Protein AF-A0A7C4N4A4-F1 (afdb_monomer_lite)

Structure (mmCIF, N/CA/C/O backbone):
data_AF-A0A7C4N4A4-F1
#
_entry.id   AF-A0A7C4N4A4-F1
#
loop_
_atom_site.group_PDB
_atom_site.id
_atom_site.type_symbol
_atom_site.label_atom_id
_atom_site.label_alt_id
_atom_site.label_comp_id
_atom_site.label_asym_id
_atom_site.label_entity_id
_atom_site.label_seq_id
_atom_site.pdbx_PDB_ins_code
_atom_site.Cartn_x
_atom_site.Cartn_y
_atom_site.Cartn_z
_atom_site.occupancy
_atom_site.B_iso_or_equiv
_atom_site.auth_seq_id
_atom_site.auth_comp_id
_atom_site.auth_asym_id
_atom_site.auth_atom_id
_atom_site.pdbx_PDB_model_num
ATOM 1 N N . MET A 1 1 ? -34.570 27.816 7.981 1.00 52.38 1 MET A N 1
ATOM 2 C CA . MET A 1 1 ? -34.380 26.465 7.396 1.00 52.38 1 MET A CA 1
ATOM 3 C C . MET A 1 1 ? -33.667 25.589 8.417 1.00 52.38 1 MET A C 1
ATOM 5 O O . MET A 1 1 ? -32.552 25.922 8.791 1.00 52.38 1 MET A O 1
ATOM 9 N N . ASN A 1 2 ? -34.303 24.515 8.898 1.00 60.78 2 ASN A N 1
ATOM 10 C CA . ASN A 1 2 ? -33.729 23.629 9.923 1.00 60.78 2 ASN A CA 1
ATOM 11 C C . ASN A 1 2 ? -32.491 22.882 9.398 1.00 60.78 2 ASN A C 1
ATOM 13 O O . ASN A 1 2 ? -32.544 22.276 8.325 1.00 60.78 2 ASN A O 1
ATOM 17 N N . GLY A 1 3 ? -31.396 22.889 10.170 1.00 65.19 3 GLY A N 1
ATOM 18 C CA . GLY A 1 3 ? -30.100 22.298 9.795 1.00 65.19 3 GLY A CA 1
ATOM 19 C C . GLY A 1 3 ? -30.169 20.826 9.361 1.00 65.19 3 GLY A C 1
ATOM 20 O O . GLY A 1 3 ? -29.439 20.411 8.462 1.00 65.19 3 GLY A O 1
ATOM 21 N N . THR A 1 4 ? -31.122 20.056 9.893 1.00 73.94 4 THR A N 1
ATOM 22 C CA . THR A 1 4 ? -31.378 18.654 9.516 1.00 73.94 4 THR A CA 1
ATOM 23 C C . THR A 1 4 ? -31.797 18.495 8.050 1.00 73.94 4 THR A C 1
ATOM 25 O O . THR A 1 4 ? -31.386 17.550 7.378 1.00 73.94 4 THR A O 1
ATOM 28 N N . HIS A 1 5 ? -32.574 19.436 7.502 1.00 77.31 5 HIS A N 1
ATOM 29 C CA . HIS A 1 5 ? -33.015 19.370 6.105 1.00 77.31 5 HIS A CA 1
ATOM 30 C C . HIS A 1 5 ? -31.860 19.641 5.127 1.00 77.31 5 HIS A C 1
ATOM 32 O O . HIS A 1 5 ? -31.773 19.008 4.073 1.00 77.31 5 HIS A O 1
ATOM 38 N N . MET A 1 6 ? -30.943 20.541 5.495 1.00 81.38 6 MET A N 1
ATOM 39 C CA . MET A 1 6 ? -29.744 20.844 4.711 1.00 81.38 6 MET A CA 1
ATOM 40 C C . MET A 1 6 ? -28.759 19.669 4.712 1.00 81.38 6 MET A C 1
ATOM 42 O O . MET A 1 6 ? -28.277 19.284 3.648 1.00 81.38 6 MET A O 1
ATOM 46 N N . LEU A 1 7 ? -28.530 19.040 5.870 1.00 83.12 7 LEU A N 1
ATOM 47 C CA . LEU A 1 7 ? -27.705 17.831 5.986 1.00 83.12 7 LEU A CA 1
ATOM 48 C C . LEU A 1 7 ? -28.246 16.684 5.126 1.00 83.12 7 LEU A C 1
ATOM 50 O O . LEU A 1 7 ? -27.495 16.090 4.356 1.00 83.12 7 LEU A O 1
ATOM 54 N N . ASN A 1 8 ? -29.556 16.431 5.170 1.00 84.62 8 ASN A N 1
ATOM 55 C CA . ASN A 1 8 ? -30.178 15.395 4.341 1.00 84.62 8 ASN A CA 1
ATOM 56 C C . ASN A 1 8 ? -30.008 15.667 2.839 1.00 84.62 8 ASN A C 1
ATOM 58 O O . ASN A 1 8 ? -29.758 14.738 2.071 1.00 84.62 8 ASN A O 1
ATOM 62 N N . LYS A 1 9 ? -30.106 16.930 2.400 1.00 86.88 9 LYS A N 1
ATOM 63 C CA . LYS A 1 9 ? -29.835 17.301 1.001 1.00 86.88 9 LYS A CA 1
ATOM 64 C C . LYS A 1 9 ? -28.375 17.057 0.621 1.00 86.88 9 LYS A C 1
ATOM 66 O O . LYS A 1 9 ? -28.124 16.469 -0.427 1.00 86.88 9 LYS A O 1
ATOM 71 N N . ILE A 1 10 ? -27.431 17.446 1.478 1.00 87.62 10 ILE A N 1
ATOM 72 C CA . ILE A 1 10 ? -25.998 17.212 1.254 1.00 87.62 10 ILE A CA 1
ATOM 73 C C . ILE A 1 10 ? -25.714 15.711 1.130 1.00 87.62 10 ILE A C 1
ATOM 75 O O . ILE A 1 10 ? -25.065 15.299 0.172 1.00 87.62 10 ILE A O 1
ATOM 79 N N . PHE A 1 11 ? -26.250 14.880 2.028 1.00 86.75 11 PHE A N 1
ATOM 80 C CA . PHE A 1 11 ? -26.060 13.429 1.952 1.00 86.75 11 PHE A CA 1
ATOM 81 C C . PHE A 1 11 ? -26.652 12.817 0.683 1.00 86.75 11 PHE A C 1
ATOM 83 O O . PHE A 1 11 ? -26.003 11.973 0.071 1.00 86.75 11 PHE A O 1
ATOM 90 N N . LYS A 1 12 ? -27.829 13.272 0.235 1.00 88.38 12 LYS A N 1
ATOM 91 C CA . LYS A 1 12 ? -28.407 12.826 -1.044 1.00 88.38 12 LYS A CA 1
ATOM 92 C C . LYS A 1 12 ? -27.512 13.177 -2.231 1.00 88.38 12 LYS A C 1
ATOM 94 O O . LYS A 1 12 ? -27.285 12.325 -3.083 1.00 88.38 12 LYS A O 1
ATOM 99 N N . ILE A 1 13 ? -26.970 14.395 -2.266 1.00 89.12 13 ILE A N 1
ATOM 100 C CA . ILE A 1 13 ? -26.049 14.833 -3.325 1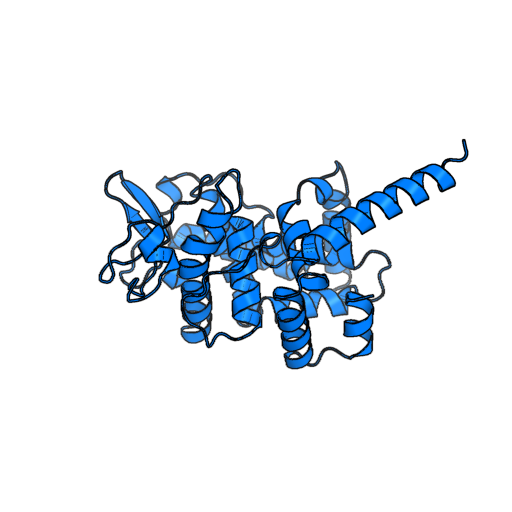.00 89.12 13 ILE A CA 1
ATOM 101 C C . ILE A 1 13 ? -24.769 13.990 -3.304 1.00 89.12 13 ILE A C 1
ATOM 103 O O . ILE A 1 13 ? -24.348 13.485 -4.342 1.00 89.12 13 ILE A O 1
ATOM 107 N N . ILE A 1 14 ? -24.171 13.788 -2.126 1.00 86.69 14 ILE A N 1
ATOM 108 C CA . ILE A 1 14 ? -22.970 12.954 -1.973 1.00 86.69 14 ILE A CA 1
ATOM 109 C C . ILE A 1 14 ? -23.255 11.519 -2.427 1.00 86.69 14 ILE A C 1
ATOM 111 O O . ILE A 1 14 ? -22.472 10.964 -3.192 1.00 86.69 14 ILE A O 1
ATOM 115 N N . SER A 1 15 ? -24.382 10.937 -2.009 1.00 85.69 15 SER A N 1
ATOM 116 C CA . SER A 1 15 ? -24.779 9.585 -2.411 1.00 85.69 15 SER A CA 1
ATOM 117 C C . SER A 1 15 ? -25.005 9.475 -3.917 1.00 85.69 15 SER A C 1
ATOM 119 O O . SER A 1 15 ? -24.631 8.466 -4.505 1.00 85.69 15 SER A O 1
ATOM 121 N N . PHE A 1 16 ? -25.585 10.497 -4.551 1.00 89.06 16 PHE A N 1
ATOM 122 C CA . PHE A 1 16 ? -25.756 10.536 -6.001 1.00 89.06 16 PHE A CA 1
ATOM 123 C C . PHE A 1 16 ? -24.405 10.520 -6.727 1.00 89.06 16 PHE A C 1
ATOM 125 O O . PHE A 1 16 ? -24.196 9.676 -7.597 1.00 89.06 16 PHE A O 1
ATOM 132 N N . TYR A 1 17 ? -23.466 11.391 -6.338 1.00 85.75 17 TYR A N 1
ATOM 133 C CA . TYR A 1 17 ? -22.125 11.412 -6.933 1.00 85.75 17 TYR A CA 1
ATOM 134 C C . TYR A 1 17 ? -21.358 10.108 -6.700 1.00 85.75 17 TYR A C 1
ATOM 136 O O . TYR A 1 17 ? -20.642 9.649 -7.590 1.00 85.75 17 TYR A O 1
ATOM 144 N N . ASP A 1 18 ? -21.505 9.507 -5.520 1.00 84.44 18 ASP A N 1
ATOM 145 C CA . ASP A 1 18 ? -20.869 8.230 -5.203 1.00 84.44 18 ASP A CA 1
ATOM 146 C C . ASP A 1 18 ? -21.447 7.103 -6.073 1.00 84.44 18 ASP A C 1
ATOM 148 O O . ASP A 1 18 ? -20.689 6.383 -6.712 1.00 84.44 18 ASP A O 1
ATOM 152 N N . ASN A 1 19 ? -22.772 7.016 -6.221 1.00 86.25 19 ASN A N 1
ATOM 153 C CA . ASN A 1 19 ? -23.411 6.039 -7.111 1.00 86.25 19 ASN A CA 1
ATOM 154 C C . ASN A 1 19 ? -23.006 6.245 -8.580 1.00 86.25 19 ASN A C 1
ATOM 156 O O . ASN A 1 19 ? -22.673 5.285 -9.277 1.00 86.25 19 ASN A O 1
ATOM 160 N N . ALA A 1 20 ? -22.971 7.496 -9.049 1.00 86.50 20 ALA A N 1
ATOM 161 C CA . ALA A 1 20 ? -22.552 7.824 -10.409 1.00 86.50 20 ALA A CA 1
ATOM 162 C C . ALA A 1 20 ? -21.098 7.401 -10.683 1.00 86.50 20 ALA A C 1
ATOM 164 O O . ALA A 1 20 ? -20.798 6.869 -11.757 1.00 86.50 20 ALA A O 1
ATOM 165 N N . ARG A 1 21 ? -20.198 7.556 -9.702 1.00 83.81 21 ARG A N 1
ATOM 166 C CA . ARG A 1 21 ? -18.802 7.103 -9.808 1.00 83.81 21 ARG A CA 1
ATOM 167 C C . ARG A 1 21 ? -18.695 5.603 -10.081 1.00 83.81 21 ARG A C 1
ATOM 169 O O . ARG A 1 21 ? -17.827 5.201 -10.844 1.00 83.81 21 ARG A O 1
ATOM 176 N N . TRP A 1 22 ? -19.555 4.786 -9.481 1.00 86.31 22 TRP A N 1
ATOM 177 C CA . TRP A 1 22 ? -19.487 3.324 -9.612 1.00 86.31 22 TRP A CA 1
ATOM 178 C C . TRP A 1 22 ? -20.308 2.767 -10.779 1.00 86.31 22 TRP A C 1
ATOM 180 O O . TRP A 1 22 ? -20.165 1.597 -11.119 1.00 86.31 22 TRP A O 1
ATOM 190 N N . SER A 1 23 ? -21.135 3.598 -11.420 1.00 83.25 23 SER A N 1
ATOM 191 C CA . SER A 1 23 ? -22.048 3.181 -12.495 1.00 83.25 23 SER A CA 1
ATOM 192 C C . SER A 1 23 ? -21.374 2.802 -13.822 1.00 83.25 23 SER A C 1
ATOM 194 O O . SER A 1 23 ? -21.990 2.126 -14.641 1.00 83.25 23 SER A O 1
ATOM 196 N N . SER A 1 24 ? -20.119 3.206 -14.049 1.00 78.38 24 SER A N 1
ATOM 197 C CA . SER A 1 24 ? -19.372 2.881 -15.270 1.00 78.38 24 SER A CA 1
ATOM 198 C C . SER A 1 24 ? -17.919 2.544 -14.960 1.00 78.38 24 SER A C 1
ATOM 200 O O . SER A 1 24 ? -17.269 3.246 -14.187 1.00 78.38 24 SER A O 1
ATOM 202 N N . LYS A 1 25 ? -17.377 1.523 -15.637 1.00 73.31 25 LYS A N 1
ATOM 203 C CA . LYS A 1 25 ? -15.954 1.146 -15.560 1.00 73.31 25 LYS A CA 1
ATOM 204 C C . LYS A 1 25 ? -15.016 2.289 -15.944 1.00 73.31 25 LYS A C 1
ATOM 206 O O . LYS A 1 25 ? -13.932 2.385 -15.390 1.00 73.31 25 LYS A O 1
ATOM 211 N N . SER A 1 26 ? -15.438 3.181 -16.842 1.00 71.50 26 SER A N 1
ATOM 212 C CA . SER A 1 26 ? -14.658 4.372 -17.208 1.00 71.50 26 SER A CA 1
ATOM 213 C C . SER A 1 26 ? -14.468 5.354 -16.047 1.00 71.50 26 SER A C 1
ATOM 215 O O . SER A 1 26 ? -13.597 6.216 -16.112 1.00 71.50 26 SER A O 1
ATOM 217 N N . ASN A 1 27 ? -15.300 5.260 -15.003 1.00 65.75 27 ASN A N 1
ATOM 218 C CA . ASN A 1 27 ? -15.363 6.235 -13.915 1.00 65.75 27 ASN A CA 1
ATOM 219 C C . ASN A 1 27 ? -14.517 5.838 -12.694 1.00 65.75 27 ASN A C 1
ATOM 221 O O . ASN A 1 27 ? -14.358 6.647 -11.771 1.00 65.75 27 ASN A O 1
ATOM 225 N N . TYR A 1 28 ? -13.979 4.615 -12.663 1.00 68.88 28 TYR A N 1
ATOM 226 C CA . TYR A 1 28 ? -13.122 4.145 -11.580 1.00 68.88 28 TYR A CA 1
ATOM 227 C C . TYR A 1 28 ? -11.859 3.449 -12.093 1.00 68.88 28 TYR A C 1
ATOM 229 O O . TYR A 1 28 ? -11.768 3.002 -13.230 1.00 68.88 28 TYR A O 1
ATOM 237 N N . ASN A 1 29 ? -10.833 3.457 -11.247 1.00 69.25 29 ASN A N 1
ATOM 238 C CA . ASN A 1 29 ? -9.457 3.220 -11.656 1.00 69.25 29 ASN A CA 1
ATOM 239 C C . ASN A 1 29 ? -9.132 1.722 -11.673 1.00 69.25 29 ASN A C 1
ATOM 241 O O . ASN A 1 29 ? -8.907 1.156 -10.605 1.00 69.25 29 ASN A O 1
ATOM 245 N N . LEU A 1 30 ? -9.069 1.115 -12.861 1.00 86.12 30 LEU A N 1
ATOM 246 C CA . LEU A 1 30 ? -8.594 -0.262 -13.017 1.00 86.12 30 LEU A CA 1
ATOM 247 C C . LEU A 1 30 ? -7.063 -0.304 -12.987 1.00 86.12 30 LEU A C 1
ATOM 249 O O . LEU A 1 30 ? -6.402 0.531 -13.610 1.00 86.12 30 LEU A O 1
ATOM 253 N N . ILE A 1 31 ? -6.495 -1.281 -12.284 1.00 93.38 31 ILE A N 1
ATOM 254 C CA . ILE A 1 31 ? -5.040 -1.475 -12.240 1.00 93.38 31 ILE A CA 1
ATOM 255 C C . ILE A 1 31 ? -4.596 -2.318 -13.430 1.00 93.38 31 ILE A C 1
ATOM 257 O O . ILE A 1 31 ? -5.107 -3.413 -13.654 1.00 93.38 31 ILE A O 1
ATOM 261 N N . ASN A 1 32 ? -3.567 -1.857 -14.139 1.00 96.25 32 ASN A N 1
ATOM 262 C CA . ASN A 1 32 ? -2.833 -2.704 -15.073 1.00 96.25 32 ASN A CA 1
ATOM 263 C C . ASN A 1 32 ? -1.899 -3.633 -14.285 1.00 96.25 32 ASN A C 1
ATOM 265 O O . ASN A 1 32 ? -0.748 -3.287 -14.027 1.00 96.25 32 ASN A O 1
ATOM 269 N N . PHE A 1 33 ? -2.401 -4.781 -13.834 1.00 97.56 33 PHE A N 1
ATOM 270 C CA . PHE A 1 33 ? -1.587 -5.762 -13.116 1.00 97.56 33 PHE A CA 1
ATOM 271 C C . PHE A 1 33 ? -0.537 -6.394 -14.040 1.00 97.56 33 PHE A C 1
ATOM 273 O O . PHE A 1 33 ? -0.790 -6.596 -15.226 1.00 97.56 33 PHE A O 1
ATOM 280 N N . TYR A 1 34 ? 0.632 -6.753 -13.500 1.00 97.56 34 TYR A N 1
ATOM 281 C CA . TYR A 1 34 ? 1.686 -7.369 -14.318 1.00 97.56 34 TYR A CA 1
ATOM 282 C C . TYR A 1 34 ? 1.359 -8.786 -14.805 1.00 97.56 34 TYR A C 1
ATOM 284 O O . TYR A 1 34 ? 1.919 -9.248 -15.795 1.00 97.56 34 TYR A O 1
ATOM 292 N N . GLN A 1 35 ? 0.442 -9.465 -14.116 1.00 95.31 35 GLN A N 1
ATOM 293 C CA . GLN A 1 35 ? -0.119 -10.750 -14.511 1.00 95.31 35 GLN A CA 1
ATOM 294 C C . GLN A 1 35 ? -1.549 -10.883 -13.973 1.00 95.31 35 GLN A C 1
ATOM 296 O O . GLN A 1 35 ? -1.905 -10.263 -12.971 1.00 95.31 35 GLN A O 1
ATOM 301 N N . GLU A 1 36 ? -2.356 -11.742 -14.595 1.00 90.19 36 GLU A N 1
ATOM 302 C CA . GLU A 1 36 ? -3.760 -11.943 -14.207 1.00 90.19 36 GLU A CA 1
ATOM 303 C C . GLU A 1 36 ? -3.910 -12.691 -12.874 1.00 90.19 36 GLU A C 1
ATOM 305 O O . GLU A 1 36 ? -4.757 -12.363 -12.039 1.00 90.19 36 GLU A O 1
ATOM 310 N N . LYS A 1 37 ? -3.072 -13.713 -12.659 1.00 94.88 37 LYS A N 1
ATOM 311 C CA . LYS A 1 37 ? -3.143 -14.597 -11.489 1.00 94.88 37 LYS A CA 1
ATOM 312 C C . LYS A 1 37 ? -2.404 -13.982 -10.301 1.00 94.88 37 LYS A C 1
ATOM 314 O O . LYS A 1 37 ? -1.270 -14.347 -9.997 1.00 94.88 37 LYS A O 1
ATOM 319 N N . LEU A 1 38 ? -3.061 -13.044 -9.627 1.00 97.44 38 LEU A N 1
ATOM 320 C CA . LEU A 1 38 ? -2.645 -12.504 -8.331 1.00 97.44 38 LEU A CA 1
ATOM 321 C C . LEU A 1 38 ? -3.686 -12.820 -7.266 1.00 97.44 38 LEU A C 1
ATOM 323 O O . LEU A 1 38 ? -4.883 -12.841 -7.554 1.00 97.44 38 LEU A O 1
ATOM 327 N N . THR A 1 39 ? -3.230 -13.034 -6.032 1.00 97.69 39 THR A N 1
ATOM 328 C CA . THR A 1 39 ? -4.145 -13.142 -4.894 1.00 97.69 39 THR A CA 1
ATOM 329 C C . THR A 1 39 ? -4.858 -11.813 -4.680 1.00 97.69 39 THR A C 1
ATOM 331 O O . THR A 1 39 ? -4.304 -10.745 -4.959 1.00 97.69 39 THR A O 1
ATOM 334 N N . ASP A 1 40 ? -6.078 -11.872 -4.162 1.00 98.12 40 ASP A N 1
ATOM 335 C CA . ASP A 1 40 ? -6.876 -10.671 -3.936 1.00 98.12 40 ASP A CA 1
ATOM 336 C C . ASP A 1 40 ? -6.185 -9.711 -2.950 1.00 98.12 40 ASP A C 1
ATOM 338 O O . ASP A 1 40 ? -6.115 -8.513 -3.217 1.00 98.12 40 ASP A O 1
ATOM 342 N N . ASP A 1 41 ? -5.509 -10.228 -1.918 1.00 98.38 41 ASP A N 1
ATOM 343 C CA . ASP A 1 41 ? -4.691 -9.404 -1.024 1.00 98.38 41 ASP A CA 1
ATOM 344 C C . ASP A 1 41 ? -3.510 -8.722 -1.740 1.00 98.38 41 ASP A C 1
ATOM 346 O O . ASP A 1 41 ? -3.198 -7.560 -1.476 1.00 98.38 41 ASP A O 1
ATOM 350 N N . SER A 1 42 ? -2.857 -9.401 -2.691 1.00 98.50 42 SER A N 1
ATOM 351 C CA . SER A 1 42 ? -1.806 -8.769 -3.500 1.00 98.50 42 SER A CA 1
ATOM 352 C C . SER A 1 42 ? -2.361 -7.654 -4.384 1.00 98.50 42 SER A C 1
ATOM 354 O O . SER A 1 42 ? -1.714 -6.613 -4.516 1.00 98.50 42 SER A O 1
ATOM 356 N N . LYS A 1 43 ? -3.566 -7.815 -4.942 1.00 98.19 43 LYS A N 1
ATOM 357 C CA . LYS A 1 43 ? -4.234 -6.754 -5.714 1.00 98.19 43 LYS A CA 1
ATOM 358 C C . LYS A 1 43 ? -4.568 -5.547 -4.832 1.00 98.19 43 LYS A C 1
ATOM 360 O O . LYS A 1 43 ? -4.288 -4.417 -5.231 1.00 98.19 43 LYS A O 1
ATOM 365 N N . LEU A 1 44 ? -5.078 -5.777 -3.620 1.00 98.12 44 LEU A N 1
ATOM 366 C CA . LEU A 1 44 ? -5.386 -4.720 -2.644 1.00 98.12 44 LEU A CA 1
ATOM 367 C C . LEU A 1 44 ? -4.132 -3.973 -2.183 1.00 98.12 44 LEU A C 1
ATOM 369 O O . LEU A 1 44 ? -4.128 -2.744 -2.129 1.00 98.12 44 LEU A O 1
ATOM 373 N N . LEU A 1 45 ? -3.040 -4.686 -1.895 1.00 98.62 45 LEU A N 1
ATOM 374 C CA . LEU A 1 45 ? -1.786 -4.033 -1.526 1.00 98.62 45 LEU A CA 1
ATOM 375 C C . LEU A 1 45 ? -1.200 -3.244 -2.705 1.00 98.62 45 LEU A C 1
ATOM 377 O O . LEU A 1 45 ? -0.758 -2.116 -2.514 1.00 98.62 45 LEU A O 1
ATOM 381 N N . SER A 1 46 ? -1.267 -3.768 -3.931 1.00 98.38 46 SER A N 1
ATOM 382 C CA . SER A 1 46 ? -0.847 -3.033 -5.139 1.00 98.38 46 SER A CA 1
ATOM 383 C C . SER A 1 46 ? -1.628 -1.729 -5.312 1.00 98.38 46 SER A C 1
ATOM 385 O O . SER A 1 46 ? -1.048 -0.681 -5.606 1.00 98.38 46 SER A O 1
ATOM 387 N N . HIS A 1 47 ? -2.941 -1.781 -5.077 1.00 97.31 47 HIS A N 1
ATOM 388 C CA . HIS A 1 47 ? -3.829 -0.622 -5.091 1.00 97.31 47 HIS A CA 1
ATOM 389 C C . HIS A 1 47 ? -3.456 0.410 -4.024 1.00 97.31 47 HIS A C 1
ATOM 391 O O . HIS A 1 47 ? -3.335 1.600 -4.325 1.00 97.31 47 HIS A O 1
ATOM 397 N N . TRP A 1 48 ? -3.154 -0.047 -2.809 1.00 97.88 48 TRP A N 1
ATOM 398 C CA . TRP A 1 48 ? -2.654 0.813 -1.740 1.00 97.88 48 TRP A CA 1
ATOM 399 C C . TRP A 1 48 ? -1.335 1.510 -2.117 1.00 97.88 48 TRP A C 1
ATOM 401 O O . TRP A 1 48 ? -1.205 2.725 -1.940 1.00 97.88 48 TRP A O 1
ATOM 411 N N . LEU A 1 49 ? -0.371 0.787 -2.706 1.00 98.00 49 LEU A N 1
ATOM 412 C CA . LEU A 1 49 ? 0.898 1.381 -3.156 1.00 98.00 49 LEU A CA 1
ATOM 413 C C . LEU A 1 49 ? 0.691 2.421 -4.269 1.00 98.00 49 LEU A C 1
ATOM 415 O O . LEU A 1 49 ? 1.348 3.466 -4.263 1.00 98.00 49 LEU A O 1
ATOM 419 N N . CYS A 1 50 ? -0.261 2.194 -5.178 1.00 96.75 50 CYS A N 1
ATOM 420 C CA . CYS A 1 50 ? -0.645 3.196 -6.175 1.00 96.75 50 CYS A CA 1
ATOM 421 C C . CYS A 1 50 ? -1.124 4.484 -5.494 1.00 96.75 50 CYS A C 1
ATOM 423 O O . CYS A 1 50 ? -0.625 5.564 -5.820 1.00 96.75 50 CYS A O 1
ATOM 425 N N . TYR A 1 51 ? -1.991 4.379 -4.481 1.00 95.44 51 TYR A N 1
ATOM 426 C CA . TYR A 1 51 ? -2.460 5.535 -3.712 1.00 95.44 51 TYR A CA 1
ATOM 427 C C . TYR A 1 51 ? -1.352 6.261 -2.941 1.00 95.44 51 TYR A C 1
ATOM 429 O O . TYR A 1 51 ? -1.425 7.484 -2.799 1.00 95.44 51 TYR A O 1
ATOM 437 N N . ILE A 1 52 ? -0.301 5.571 -2.484 1.00 95.38 52 ILE A N 1
ATOM 438 C CA . ILE A 1 52 ? 0.889 6.230 -1.917 1.00 95.38 52 ILE A CA 1
ATOM 439 C C . ILE A 1 52 ? 1.505 7.196 -2.939 1.00 95.38 52 ILE A C 1
ATOM 441 O O . ILE A 1 52 ? 1.833 8.331 -2.586 1.00 95.38 52 ILE A O 1
ATOM 445 N N . THR A 1 53 ? 1.601 6.778 -4.202 1.00 94.19 53 THR A N 1
ATOM 446 C CA . THR A 1 53 ? 2.193 7.579 -5.288 1.00 94.19 53 THR A CA 1
ATOM 447 C C . THR A 1 53 ? 1.222 8.498 -6.025 1.00 94.19 53 THR A C 1
ATOM 449 O O . THR A 1 53 ? 1.667 9.322 -6.826 1.00 94.19 53 THR A O 1
ATOM 452 N N . ASP A 1 54 ? -0.081 8.410 -5.743 1.00 91.38 54 ASP A N 1
ATOM 453 C CA . ASP A 1 54 ? -1.118 9.228 -6.376 1.00 91.38 54 ASP A CA 1
ATOM 454 C C . ASP A 1 54 ? -1.080 10.678 -5.894 1.00 91.38 54 ASP A C 1
ATOM 456 O O . ASP A 1 54 ? -1.897 11.120 -5.085 1.00 91.38 54 ASP A O 1
ATOM 460 N N . ARG A 1 55 ? -0.062 11.428 -6.325 1.00 84.31 55 ARG A N 1
ATOM 461 C CA . ARG A 1 55 ? 0.249 12.762 -5.814 1.00 84.31 55 ARG A CA 1
ATOM 462 C C . ARG A 1 55 ? 0.535 13.748 -6.940 1.00 84.31 55 ARG A C 1
ATOM 464 O O . ARG A 1 55 ? 1.681 13.927 -7.335 1.00 84.31 55 ARG A O 1
ATOM 471 N N . GLN A 1 56 ? -0.506 14.464 -7.375 1.00 84.69 56 GLN A N 1
ATOM 472 C CA . GLN A 1 56 ? -0.421 15.483 -8.435 1.00 84.69 56 GLN A CA 1
ATOM 473 C C . GLN A 1 56 ? 0.210 14.926 -9.729 1.00 84.69 56 GLN A C 1
ATOM 475 O O . GLN A 1 56 ? 1.040 15.579 -10.361 1.00 84.69 56 GLN A O 1
ATOM 480 N N . MET A 1 57 ? -0.147 13.700 -10.097 1.00 86.50 57 MET A N 1
ATOM 481 C CA . MET A 1 57 ? 0.218 13.081 -11.368 1.00 86.50 57 MET A CA 1
ATOM 482 C C . MET A 1 57 ? -1.056 12.660 -12.090 1.00 86.50 57 MET A C 1
ATOM 484 O O . MET A 1 57 ? -2.116 12.575 -11.470 1.00 86.50 57 MET A O 1
ATOM 488 N N . ASP A 1 58 ? -0.945 12.403 -13.391 1.00 88.75 58 ASP A N 1
ATOM 489 C CA . ASP A 1 58 ? -2.032 11.782 -14.137 1.00 88.75 58 ASP A CA 1
ATOM 490 C C . ASP A 1 58 ? -2.354 10.417 -13.514 1.00 88.75 58 ASP A C 1
ATOM 492 O O . ASP A 1 58 ? -1.481 9.548 -13.414 1.00 88.75 58 ASP A O 1
ATOM 496 N N . PHE A 1 59 ? -3.603 10.253 -13.074 1.00 86.38 59 PHE A N 1
ATOM 497 C CA . PHE A 1 59 ? -4.054 9.030 -12.425 1.00 86.38 59 PHE A CA 1
ATOM 498 C C . PHE A 1 59 ? -3.867 7.823 -13.350 1.00 86.38 59 PHE A C 1
ATOM 500 O O . PHE A 1 59 ? -3.392 6.788 -12.889 1.00 86.38 59 PHE A O 1
ATOM 507 N N . THR A 1 60 ? -4.134 7.956 -14.655 1.00 89.38 60 THR A N 1
ATOM 508 C CA . THR A 1 60 ? -3.968 6.858 -15.619 1.00 89.38 60 THR A CA 1
ATOM 509 C C . THR A 1 60 ? -2.529 6.368 -15.630 1.00 89.38 60 THR A C 1
ATOM 511 O O . THR A 1 60 ? -2.292 5.168 -15.594 1.00 89.38 60 THR A O 1
ATOM 514 N N . ARG A 1 61 ? -1.550 7.278 -15.550 1.00 93.25 61 ARG A N 1
ATOM 515 C CA . ARG A 1 61 ? -0.129 6.919 -15.485 1.00 93.25 61 ARG A CA 1
ATOM 516 C C . ARG A 1 61 ? 0.193 6.097 -14.235 1.00 93.25 61 ARG A C 1
ATOM 518 O O . ARG A 1 61 ? 0.976 5.155 -14.317 1.00 93.25 61 ARG A O 1
ATOM 525 N N . ILE A 1 62 ? -0.389 6.440 -13.087 1.00 94.62 62 ILE A N 1
ATOM 526 C CA . ILE A 1 62 ? -0.190 5.688 -11.840 1.00 94.62 62 ILE A CA 1
ATOM 527 C C . ILE A 1 62 ? -0.784 4.286 -11.979 1.00 94.62 62 ILE A C 1
ATOM 529 O O . ILE A 1 62 ? -0.073 3.305 -11.795 1.00 94.62 62 ILE A O 1
ATOM 533 N N . TRP A 1 63 ? -2.050 4.171 -12.368 1.00 94.88 63 TRP A N 1
ATOM 534 C CA . TRP A 1 63 ? -2.730 2.874 -12.419 1.00 94.88 63 TRP A CA 1
ATOM 535 C C . TRP A 1 63 ? -2.226 1.964 -13.548 1.00 94.88 63 TRP A C 1
ATOM 537 O O . TRP A 1 63 ? -2.147 0.749 -13.363 1.00 94.88 63 TRP A O 1
ATOM 547 N N . ASN A 1 64 ? -1.800 2.542 -14.675 1.00 95.44 64 ASN A N 1
ATOM 548 C CA . ASN A 1 64 ? -1.319 1.797 -15.839 1.00 95.44 64 ASN A CA 1
ATOM 549 C C . ASN A 1 64 ? 0.162 1.410 -15.753 1.00 95.44 64 ASN A C 1
ATOM 551 O O . ASN A 1 64 ? 0.534 0.317 -16.174 1.00 95.44 64 ASN A O 1
ATOM 555 N N . ILE A 1 65 ? 1.018 2.300 -15.240 1.00 97.12 65 ILE A N 1
ATOM 556 C CA . ILE A 1 65 ? 2.474 2.083 -15.207 1.00 97.12 65 ILE A CA 1
ATOM 557 C C . ILE A 1 65 ? 2.916 1.664 -13.807 1.00 97.12 65 ILE A C 1
ATOM 559 O O . ILE A 1 65 ? 3.547 0.621 -13.638 1.00 97.12 65 ILE A O 1
ATOM 563 N N . ALA A 1 66 ? 2.583 2.463 -12.789 1.00 97.06 66 ALA A N 1
ATOM 564 C CA . ALA A 1 66 ? 2.969 2.149 -11.416 1.00 97.06 66 ALA A CA 1
ATOM 565 C C . ALA A 1 66 ? 2.235 0.900 -10.911 1.00 97.06 66 ALA A C 1
ATOM 567 O O . ALA A 1 66 ? 2.855 0.071 -10.260 1.00 97.06 66 ALA A O 1
ATOM 568 N N . GLY A 1 67 ? 0.966 0.710 -11.285 1.00 97.56 67 GLY A N 1
ATOM 569 C CA . GLY A 1 67 ? 0.192 -0.498 -10.993 1.00 97.56 67 GLY A CA 1
ATOM 570 C C . GLY A 1 67 ? 0.851 -1.784 -11.497 1.00 97.56 67 GLY A C 1
ATOM 571 O O . GLY A 1 67 ? 0.935 -2.764 -10.753 1.00 97.56 67 GLY A O 1
ATOM 572 N N . PHE A 1 68 ? 1.419 -1.753 -12.706 1.00 98.38 68 PHE A N 1
ATOM 573 C CA . PHE A 1 68 ? 2.164 -2.879 -13.275 1.00 98.38 68 PHE A CA 1
ATOM 574 C C . PHE A 1 68 ? 3.408 -3.182 -12.434 1.00 98.38 68 PHE A C 1
ATOM 576 O O . PHE A 1 68 ? 3.589 -4.296 -11.953 1.00 98.38 68 PHE A O 1
ATOM 583 N N . ILE A 1 69 ? 4.220 -2.163 -12.144 1.00 98.62 69 ILE A N 1
ATOM 584 C CA . ILE A 1 69 ? 5.448 -2.328 -11.354 1.00 98.62 69 ILE A CA 1
ATOM 585 C C . ILE A 1 69 ? 5.146 -2.762 -9.910 1.00 98.62 69 ILE A C 1
ATOM 587 O O . ILE A 1 69 ? 5.795 -3.658 -9.373 1.00 98.62 69 ILE A O 1
ATOM 591 N N . PHE A 1 70 ? 4.169 -2.131 -9.257 1.00 98.69 70 PHE A N 1
ATOM 592 C CA . PHE A 1 70 ? 3.848 -2.373 -7.852 1.00 98.69 70 PHE A CA 1
ATOM 593 C C . PHE A 1 70 ? 3.181 -3.717 -7.622 1.00 98.69 70 PHE A C 1
ATOM 595 O O . PHE A 1 70 ? 3.445 -4.339 -6.596 1.00 98.69 70 PHE A O 1
ATOM 602 N N . SER A 1 71 ? 2.381 -4.199 -8.570 1.00 98.69 71 SER A N 1
ATOM 603 C CA . SER A 1 71 ? 1.821 -5.544 -8.467 1.00 98.69 71 SER A CA 1
ATOM 604 C C . SER A 1 71 ? 2.875 -6.636 -8.573 1.00 98.69 71 SER A C 1
ATOM 606 O O . SER A 1 71 ? 2.825 -7.605 -7.814 1.00 98.69 71 SER A O 1
ATOM 608 N N . GLU A 1 72 ? 3.890 -6.436 -9.412 1.00 98.62 72 GLU A N 1
ATOM 609 C CA . GLU A 1 72 ? 5.040 -7.337 -9.478 1.00 98.62 72 GLU A CA 1
ATOM 610 C C . GLU A 1 72 ? 5.909 -7.261 -8.219 1.00 98.62 72 GLU A C 1
ATOM 612 O O . GLU A 1 72 ? 6.342 -8.292 -7.698 1.00 98.62 72 GLU A O 1
ATOM 617 N N . LEU A 1 73 ? 6.138 -6.051 -7.700 1.00 98.75 73 LEU A N 1
ATOM 618 C CA . LEU A 1 73 ? 6.864 -5.832 -6.450 1.00 98.75 73 LEU A CA 1
ATOM 619 C C . LEU A 1 73 ? 6.186 -6.554 -5.279 1.00 98.75 73 LEU A C 1
ATOM 621 O O . LEU A 1 73 ? 6.861 -7.257 -4.528 1.00 98.75 73 LEU A O 1
ATOM 625 N N . VAL A 1 74 ? 4.868 -6.395 -5.126 1.00 98.69 74 VAL A N 1
ATOM 626 C CA . VAL A 1 74 ? 4.087 -7.023 -4.050 1.00 98.69 74 VAL A CA 1
ATOM 627 C C . VAL A 1 74 ? 4.165 -8.543 -4.131 1.00 98.69 74 VAL A C 1
ATOM 629 O O . VAL A 1 74 ? 4.489 -9.190 -3.133 1.00 98.69 74 VAL A O 1
ATOM 632 N N . ASP A 1 75 ? 3.908 -9.115 -5.308 1.00 98.44 75 ASP A N 1
ATOM 633 C CA . ASP A 1 75 ? 3.983 -10.563 -5.504 1.00 98.44 75 ASP A CA 1
ATOM 634 C C . ASP A 1 75 ? 5.400 -11.096 -5.236 1.00 98.44 75 ASP A C 1
ATOM 636 O O . ASP A 1 75 ? 5.581 -12.074 -4.507 1.00 98.44 75 ASP A O 1
ATOM 640 N N . SER A 1 76 ? 6.420 -10.391 -5.732 1.00 98.25 76 SER A N 1
ATOM 641 C CA . SER A 1 76 ? 7.823 -10.754 -5.529 1.00 98.25 76 SER A CA 1
ATOM 642 C C . SER A 1 76 ? 8.242 -10.687 -4.061 1.00 98.25 76 SER A C 1
ATOM 644 O O . SER A 1 76 ? 8.942 -11.588 -3.596 1.00 98.25 76 SER A O 1
ATOM 646 N N . ILE A 1 77 ? 7.824 -9.652 -3.320 1.00 98.31 77 ILE A N 1
ATOM 647 C CA . ILE A 1 77 ? 8.110 -9.527 -1.883 1.00 98.31 77 ILE A CA 1
ATOM 648 C C . ILE A 1 77 ? 7.456 -10.666 -1.114 1.00 98.31 77 ILE A C 1
ATOM 650 O O . ILE A 1 77 ? 8.135 -11.290 -0.304 1.00 98.31 77 ILE A O 1
ATOM 654 N N . LYS A 1 78 ? 6.189 -10.982 -1.391 1.00 97.56 78 LYS A N 1
ATOM 655 C CA . LYS A 1 78 ? 5.486 -12.080 -0.716 1.00 97.56 78 LYS A CA 1
ATOM 656 C C . LYS A 1 78 ? 6.122 -13.438 -0.994 1.00 97.56 78 LYS A C 1
ATOM 658 O O . LYS A 1 78 ? 6.364 -14.194 -0.062 1.00 97.56 78 LYS A O 1
ATOM 663 N N . LYS A 1 79 ? 6.452 -13.731 -2.256 1.00 96.50 79 LYS A N 1
ATOM 664 C CA . LYS A 1 79 ? 7.077 -15.008 -2.645 1.00 96.50 79 LYS A CA 1
ATOM 665 C C . LYS A 1 79 ? 8.487 -15.174 -2.090 1.00 96.50 79 LYS A C 1
ATOM 667 O O . LYS A 1 79 ? 8.856 -16.266 -1.677 1.00 96.50 79 LYS A O 1
ATOM 672 N N . LYS A 1 80 ? 9.293 -14.108 -2.107 1.00 95.94 80 LYS A N 1
ATOM 673 C CA . LYS A 1 80 ? 10.691 -14.151 -1.641 1.00 95.94 80 LYS A CA 1
ATOM 674 C C . LYS A 1 80 ? 10.847 -13.842 -0.156 1.00 95.94 80 LYS A C 1
ATOM 676 O O . LYS A 1 80 ? 11.947 -13.997 0.366 1.00 95.94 80 LYS A O 1
ATOM 681 N N . ASN A 1 81 ? 9.789 -13.359 0.492 1.00 95.31 81 ASN A N 1
ATOM 682 C CA . ASN A 1 81 ? 9.780 -12.898 1.876 1.00 95.31 81 ASN A CA 1
ATOM 683 C C . ASN A 1 81 ? 10.929 -11.909 2.180 1.00 95.31 81 ASN A C 1
ATOM 685 O O . ASN A 1 81 ? 11.619 -12.028 3.193 1.00 95.31 81 ASN A O 1
ATOM 689 N N . SER A 1 82 ? 11.207 -10.972 1.260 1.00 94.31 82 SER A N 1
ATOM 690 C CA . SER A 1 82 ? 12.426 -10.154 1.323 1.00 94.31 82 SER A CA 1
ATOM 691 C C . SER A 1 82 ? 12.237 -8.707 0.879 1.00 94.31 82 SER A C 1
ATOM 693 O O . SER A 1 82 ? 11.943 -8.416 -0.281 1.00 94.31 82 SER A O 1
ATOM 695 N N . ILE A 1 83 ? 12.516 -7.788 1.807 1.00 94.75 83 ILE A N 1
ATOM 696 C CA . ILE A 1 83 ? 12.512 -6.337 1.578 1.00 94.75 83 ILE A CA 1
ATOM 697 C C . ILE A 1 83 ? 13.746 -5.846 0.800 1.00 94.75 83 ILE A C 1
ATOM 699 O O . ILE A 1 83 ? 13.761 -4.714 0.325 1.00 94.75 83 ILE A O 1
ATOM 703 N N . GLU A 1 84 ? 14.763 -6.696 0.599 1.00 95.25 84 GLU A N 1
ATOM 704 C CA . GLU A 1 84 ? 15.950 -6.378 -0.218 1.00 95.25 84 GLU A CA 1
ATOM 705 C C . GLU A 1 84 ? 15.596 -6.102 -1.688 1.00 95.25 84 GLU A C 1
ATOM 707 O O . GLU A 1 84 ? 16.386 -5.513 -2.419 1.00 95.25 84 GLU A O 1
ATOM 712 N N . LEU A 1 85 ? 14.386 -6.460 -2.126 1.00 96.81 85 LEU A N 1
ATOM 713 C CA . LEU A 1 85 ? 13.839 -6.057 -3.423 1.00 96.81 85 LEU A CA 1
ATOM 714 C C . LEU A 1 85 ? 13.651 -4.538 -3.566 1.00 96.81 85 LEU A C 1
ATOM 716 O O . LEU A 1 85 ? 13.457 -4.058 -4.677 1.00 96.81 85 LEU A O 1
ATOM 720 N N . LEU A 1 86 ? 13.725 -3.778 -2.471 1.00 96.69 86 LEU A N 1
ATOM 721 C CA . LEU A 1 86 ? 13.740 -2.314 -2.476 1.00 96.69 86 LEU A CA 1
ATOM 722 C C . LEU A 1 86 ? 15.154 -1.729 -2.354 1.00 96.69 86 LEU A C 1
ATOM 724 O O . LEU A 1 86 ? 15.307 -0.512 -2.327 1.00 96.69 86 LEU A O 1
ATOM 728 N N . ASN A 1 87 ? 16.194 -2.562 -2.279 1.00 95.62 87 ASN A N 1
ATOM 729 C CA . ASN A 1 87 ? 17.569 -2.106 -2.124 1.00 95.62 87 ASN A CA 1
ATOM 730 C C . ASN A 1 87 ? 18.136 -1.624 -3.471 1.00 95.62 87 ASN A C 1
ATOM 732 O O . ASN A 1 87 ? 18.342 -2.458 -4.348 1.00 95.62 87 ASN A O 1
ATOM 736 N N . PRO A 1 88 ? 18.407 -0.323 -3.683 1.00 93.19 88 PRO A N 1
ATOM 737 C CA . PRO A 1 88 ? 18.869 0.192 -4.976 1.00 93.19 88 PRO A CA 1
ATOM 738 C C . PRO A 1 88 ? 20.236 -0.345 -5.428 1.00 93.19 88 PRO A C 1
ATOM 740 O O . PRO A 1 88 ? 20.566 -0.205 -6.602 1.00 93.19 88 PRO A O 1
ATOM 743 N N . ASP A 1 89 ? 21.014 -0.956 -4.530 1.00 92.19 89 ASP A N 1
ATOM 744 C CA . ASP A 1 89 ? 22.345 -1.503 -4.833 1.00 92.19 89 ASP A CA 1
ATOM 745 C C . ASP A 1 89 ? 22.301 -2.984 -5.259 1.00 92.19 89 ASP A C 1
ATOM 747 O O . ASP A 1 89 ? 23.341 -3.629 -5.402 1.00 92.19 89 ASP A O 1
ATOM 751 N N . LYS A 1 90 ? 21.106 -3.568 -5.409 1.00 92.12 90 LYS A N 1
ATOM 752 C CA . LYS A 1 90 ? 20.919 -4.972 -5.797 1.00 92.12 90 LYS A CA 1
ATOM 753 C C . LYS A 1 90 ? 20.385 -5.080 -7.221 1.00 92.12 90 LYS A C 1
ATOM 755 O O . LYS A 1 90 ? 19.383 -4.459 -7.550 1.00 92.12 90 LYS A O 1
ATOM 760 N N . ASP A 1 91 ? 20.941 -5.992 -8.016 1.00 90.38 91 ASP A N 1
ATOM 761 C CA . ASP A 1 91 ? 20.452 -6.263 -9.382 1.00 90.38 91 ASP A CA 1
ATOM 762 C C . ASP A 1 91 ? 19.004 -6.765 -9.412 1.00 90.38 91 ASP A C 1
ATOM 764 O O . ASP A 1 91 ? 18.275 -6.591 -10.385 1.00 90.38 91 ASP A O 1
ATOM 768 N N . ILE A 1 92 ? 18.564 -7.397 -8.322 1.00 92.44 92 ILE A N 1
ATOM 769 C CA . ILE A 1 92 ? 17.199 -7.903 -8.187 1.00 92.44 92 ILE A CA 1
ATOM 770 C C . ILE A 1 92 ? 16.173 -6.829 -7.808 1.00 92.44 92 ILE A C 1
ATOM 772 O O . ILE A 1 92 ? 14.999 -7.178 -7.666 1.00 92.44 92 ILE A O 1
ATOM 776 N N . SER A 1 93 ? 16.617 -5.591 -7.594 1.00 95.56 93 SER A N 1
ATOM 777 C CA . SER A 1 93 ? 15.821 -4.498 -7.052 1.00 95.56 93 SER A CA 1
ATOM 778 C C . SER A 1 93 ? 14.752 -3.995 -8.009 1.00 95.56 93 SER A C 1
ATOM 780 O O . SER A 1 93 ? 14.931 -3.959 -9.223 1.00 95.56 93 SER A O 1
ATOM 782 N N . PHE A 1 94 ? 13.660 -3.520 -7.424 1.00 97.62 94 PHE A N 1
ATOM 783 C CA . PHE A 1 94 ? 12.636 -2.728 -8.093 1.00 97.62 94 PHE A CA 1
ATOM 784 C C . PHE A 1 94 ? 12.978 -1.237 -8.103 1.00 97.62 94 PHE A C 1
ATOM 786 O O . PHE A 1 94 ? 12.156 -0.432 -8.532 1.00 97.62 94 PHE A O 1
ATOM 793 N N . ILE A 1 95 ? 14.169 -0.844 -7.641 1.00 96.25 95 ILE A N 1
ATOM 794 C CA . ILE A 1 95 ? 14.657 0.535 -7.651 1.00 96.25 95 ILE A CA 1
ATOM 795 C C . ILE A 1 95 ? 15.869 0.632 -8.570 1.00 96.25 95 ILE A C 1
ATOM 797 O O . ILE A 1 95 ? 16.910 0.035 -8.310 1.00 96.25 95 ILE A O 1
ATOM 801 N N . LYS A 1 96 ? 15.755 1.433 -9.631 1.00 93.88 96 LYS A N 1
ATOM 802 C CA . LYS A 1 96 ? 16.815 1.640 -10.621 1.00 93.88 96 LYS A CA 1
ATOM 803 C C . LYS A 1 96 ? 17.374 3.048 -10.540 1.00 93.88 96 LYS A C 1
ATOM 805 O O . LYS A 1 96 ? 16.623 4.023 -10.569 1.00 93.88 96 LYS A O 1
ATOM 810 N N . LYS A 1 97 ? 18.703 3.157 -10.515 1.00 91.81 97 LYS A N 1
ATOM 811 C CA . LYS A 1 97 ? 19.400 4.430 -10.718 1.00 91.81 97 LYS A CA 1
ATOM 812 C C . LYS A 1 97 ? 19.289 4.851 -12.188 1.00 91.81 97 LYS A C 1
ATOM 814 O O . LYS A 1 97 ? 19.609 4.090 -13.098 1.00 91.81 97 LYS A O 1
ATOM 819 N N . MET A 1 98 ? 18.821 6.070 -12.416 1.00 90.06 98 MET A N 1
ATOM 820 C CA . MET A 1 98 ? 18.620 6.676 -13.732 1.00 90.06 98 MET A CA 1
ATOM 821 C C . MET A 1 98 ? 19.855 7.485 -14.152 1.00 90.06 98 MET A C 1
ATOM 823 O O . MET A 1 98 ? 20.643 7.918 -13.310 1.00 90.06 98 MET A O 1
ATOM 827 N N . ARG A 1 99 ? 20.004 7.749 -15.460 1.00 86.44 99 ARG A N 1
ATOM 828 C CA . ARG A 1 99 ? 21.161 8.477 -16.032 1.00 86.44 99 ARG A CA 1
ATOM 829 C C . ARG A 1 99 ? 21.380 9.869 -15.420 1.00 86.44 99 ARG A C 1
ATOM 831 O O . ARG A 1 99 ? 22.511 10.312 -15.298 1.00 86.44 99 ARG A O 1
ATOM 838 N N . ASN A 1 100 ? 20.317 10.539 -14.978 1.00 82.94 100 ASN A N 1
ATOM 839 C CA . ASN A 1 100 ? 20.358 11.862 -14.336 1.00 82.94 100 ASN A CA 1
ATOM 840 C C . ASN A 1 100 ? 20.679 11.811 -12.824 1.00 82.94 100 ASN A C 1
ATOM 842 O O . ASN A 1 100 ? 20.255 12.681 -12.054 1.00 82.94 100 ASN A O 1
ATOM 846 N N . ASN A 1 101 ? 21.340 10.745 -12.361 1.00 76.50 101 ASN A N 1
ATOM 8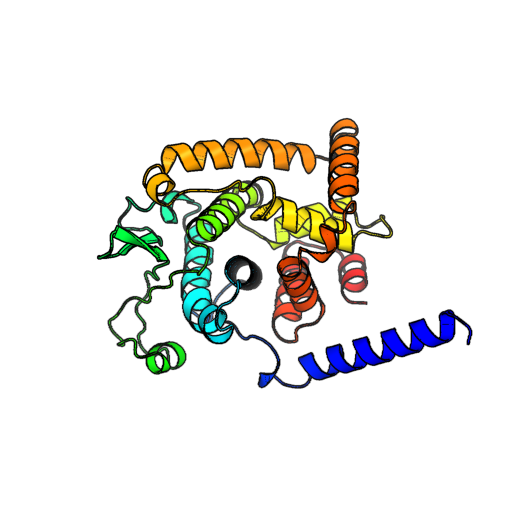47 C CA . ASN A 1 101 ? 21.539 10.427 -10.944 1.00 76.50 101 ASN A CA 1
ATOM 848 C C . ASN A 1 101 ? 20.234 10.333 -10.128 1.00 76.50 101 ASN A C 1
ATOM 850 O O . ASN A 1 101 ? 20.279 10.358 -8.901 1.00 76.50 101 ASN A O 1
ATOM 854 N N . GLY A 1 102 ? 19.063 10.299 -10.771 1.00 86.88 102 GLY A N 1
ATOM 855 C CA . GLY A 1 102 ? 17.769 10.047 -10.143 1.00 86.88 102 GLY A CA 1
ATOM 856 C C . GLY A 1 102 ? 17.542 8.565 -9.882 1.00 86.88 102 GLY A C 1
ATOM 857 O O . GLY A 1 102 ? 18.365 7.729 -10.241 1.00 86.88 102 GLY A O 1
ATOM 858 N N . TYR A 1 103 ? 16.401 8.238 -9.289 1.00 92.12 103 TYR A N 1
ATOM 859 C CA . TYR A 1 103 ? 15.950 6.859 -9.152 1.00 92.12 103 TYR A CA 1
ATOM 860 C C . TYR A 1 103 ? 14.509 6.740 -9.635 1.00 92.12 103 TYR A C 1
ATOM 862 O O . TYR A 1 103 ? 13.744 7.706 -9.596 1.00 92.12 103 TYR A O 1
ATOM 870 N N . ALA A 1 104 ? 14.161 5.551 -10.100 1.00 95.38 104 ALA A N 1
ATOM 871 C CA . ALA A 1 104 ? 12.819 5.190 -10.516 1.00 95.38 104 ALA A CA 1
ATOM 872 C C . ALA A 1 104 ? 12.479 3.803 -9.977 1.00 95.38 104 ALA A C 1
ATOM 874 O O . ALA A 1 104 ? 13.369 2.978 -9.761 1.00 95.38 104 ALA A O 1
ATOM 875 N N . PHE A 1 105 ? 11.189 3.541 -9.815 1.00 97.56 105 PHE A N 1
ATOM 876 C CA . PHE A 1 105 ? 10.708 2.175 -9.734 1.00 97.56 105 PHE A CA 1
ATOM 877 C C . PHE A 1 105 ? 10.863 1.512 -11.104 1.00 97.56 105 PHE A C 1
ATOM 879 O O . PHE A 1 105 ? 10.666 2.168 -12.131 1.00 97.56 105 PHE A O 1
ATOM 886 N N . ILE A 1 106 ? 11.220 0.235 -11.129 1.00 97.81 106 ILE A N 1
ATOM 887 C CA . ILE A 1 106 ? 11.372 -0.561 -12.347 1.00 97.81 106 ILE A CA 1
ATOM 888 C C . ILE A 1 106 ? 10.646 -1.896 -12.196 1.00 97.81 106 ILE A C 1
ATOM 890 O O . ILE A 1 106 ? 10.717 -2.522 -11.142 1.00 97.81 106 ILE A O 1
ATOM 894 N N . SER A 1 107 ? 9.958 -2.326 -13.253 1.00 97.69 107 SER A N 1
ATOM 895 C CA . SER A 1 107 ? 9.449 -3.692 -13.363 1.00 97.69 107 SER A CA 1
ATOM 896 C C . SER A 1 107 ? 10.576 -4.629 -13.772 1.00 97.69 107 SER A C 1
ATOM 898 O O . SER A 1 107 ? 11.419 -4.298 -14.608 1.00 97.69 107 SER A O 1
ATOM 900 N N . ARG A 1 108 ? 10.582 -5.826 -13.198 1.00 95.75 108 ARG A N 1
ATOM 901 C CA . ARG A 1 108 ? 11.480 -6.890 -13.635 1.00 95.75 108 ARG A CA 1
ATOM 902 C C . ARG A 1 108 ? 10.952 -7.613 -14.868 1.00 95.75 108 ARG A C 1
ATOM 904 O O . ARG A 1 108 ? 11.756 -8.139 -15.640 1.00 95.75 108 ARG A O 1
ATOM 911 N N . SER A 1 109 ? 9.641 -7.614 -15.054 1.00 96.31 109 SER A N 1
ATOM 912 C CA . SER A 1 109 ? 8.969 -8.125 -16.237 1.00 96.31 109 SER A CA 1
ATOM 913 C C . SER A 1 109 ? 9.153 -7.183 -17.427 1.00 96.31 109 SER A C 1
ATOM 915 O O . SER A 1 109 ? 9.263 -5.962 -17.292 1.00 96.31 109 SER A O 1
ATOM 917 N N . LYS A 1 110 ? 9.207 -7.779 -18.618 1.00 96.81 110 LYS A N 1
ATOM 918 C CA . LYS A 1 110 ? 9.151 -7.037 -19.877 1.00 96.81 110 LYS A CA 1
ATOM 919 C C . LYS A 1 110 ? 7.711 -6.635 -20.184 1.00 96.81 110 LYS A C 1
ATOM 921 O O . LYS A 1 110 ? 6.772 -7.263 -19.695 1.00 96.81 110 LYS A O 1
ATOM 926 N N . VAL A 1 111 ? 7.550 -5.616 -21.018 1.00 96.62 111 VAL A N 1
ATOM 927 C CA . VAL A 1 111 ? 6.242 -5.151 -21.507 1.00 96.62 111 VAL A CA 1
ATOM 928 C C . VAL A 1 111 ? 5.489 -6.264 -22.237 1.00 96.62 111 VAL A C 1
ATOM 930 O O . VAL A 1 111 ? 4.286 -6.424 -22.030 1.00 96.62 111 VAL A O 1
ATOM 933 N N . ASN A 1 112 ? 6.193 -7.050 -23.057 1.00 95.12 112 ASN A N 1
ATOM 934 C CA . ASN A 1 112 ? 5.630 -8.089 -23.914 1.00 95.12 112 ASN A CA 1
ATOM 935 C C . ASN A 1 112 ? 4.413 -7.557 -24.706 1.00 95.12 112 ASN A C 1
ATOM 937 O O . ASN A 1 112 ? 4.484 -6.517 -25.359 1.00 95.12 112 ASN A O 1
ATOM 941 N N . GLU A 1 113 ? 3.276 -8.246 -24.620 1.00 95.00 113 GLU A N 1
ATOM 942 C CA . GLU A 1 113 ? 2.034 -7.920 -25.329 1.00 95.00 113 GLU A CA 1
ATOM 943 C C . GLU A 1 113 ? 1.099 -6.989 -24.534 1.00 95.00 113 GLU A C 1
ATOM 945 O O . GLU A 1 113 ? -0.077 -6.837 -24.879 1.00 95.00 113 GLU A O 1
ATOM 950 N N . ASN A 1 114 ? 1.575 -6.359 -23.451 1.00 96.31 114 ASN A N 1
ATOM 951 C CA . ASN A 1 114 ? 0.742 -5.476 -22.638 1.00 96.31 114 ASN A CA 1
ATOM 952 C C . ASN A 1 114 ? 0.341 -4.216 -23.429 1.00 96.31 114 ASN A C 1
ATOM 954 O O . ASN A 1 114 ? 1.070 -3.224 -23.483 1.00 96.31 114 ASN A O 1
ATOM 958 N N . LYS A 1 115 ? -0.861 -4.246 -24.017 1.00 96.00 115 LYS A N 1
ATOM 959 C CA . LYS A 1 115 ? -1.402 -3.183 -24.882 1.00 96.00 115 LYS A CA 1
ATOM 960 C C . LYS A 1 115 ? -1.446 -1.813 -24.208 1.00 96.00 115 LYS A C 1
ATOM 962 O O . LYS A 1 115 ? -1.240 -0.803 -24.875 1.00 96.00 115 LYS A O 1
ATOM 967 N N . ILE A 1 116 ? -1.692 -1.776 -22.897 1.00 95.50 116 ILE A N 1
ATOM 968 C CA . ILE A 1 116 ? -1.726 -0.527 -22.134 1.00 95.50 116 ILE A CA 1
ATOM 969 C C . ILE A 1 116 ? -0.332 0.099 -22.145 1.00 95.50 116 ILE A C 1
ATOM 971 O O . ILE A 1 116 ? -0.185 1.244 -22.556 1.00 95.50 116 ILE A O 1
ATOM 975 N N . LEU A 1 117 ? 0.704 -0.649 -21.769 1.00 97.12 117 LEU A N 1
ATOM 976 C CA . LEU A 1 117 ? 2.083 -0.154 -21.755 1.00 97.12 117 LEU A CA 1
ATOM 977 C C . LEU A 1 117 ? 2.584 0.207 -23.161 1.00 97.12 117 LEU A C 1
ATOM 979 O O . LEU A 1 117 ? 3.188 1.266 -23.331 1.00 97.12 117 LEU A O 1
ATOM 983 N N . LEU A 1 118 ? 2.263 -0.597 -24.178 1.00 97.06 118 LEU A N 1
ATOM 984 C CA . LEU A 1 118 ? 2.580 -0.275 -25.575 1.00 97.06 118 LEU A CA 1
ATOM 985 C C . LEU A 1 118 ? 1.966 1.073 -26.001 1.00 97.06 118 LEU A C 1
ATOM 987 O O . LEU A 1 118 ? 2.625 1.861 -26.674 1.00 97.06 118 LEU A O 1
ATOM 991 N N . SER A 1 119 ? 0.750 1.403 -25.541 1.00 95.62 119 SER A N 1
ATOM 992 C CA . SER A 1 119 ? 0.116 2.703 -25.827 1.00 95.62 119 SER A CA 1
ATOM 993 C C . SER A 1 119 ? 0.818 3.908 -25.178 1.00 95.62 119 SER A C 1
ATOM 995 O O . SER A 1 119 ? 0.665 5.032 -25.651 1.00 95.62 119 SER A O 1
ATOM 997 N N . TYR A 1 120 ? 1.637 3.688 -24.140 1.00 94.81 120 TYR A N 1
ATOM 998 C CA . TYR A 1 120 ? 2.508 4.714 -23.547 1.00 94.81 120 TYR A CA 1
ATOM 999 C C . TYR A 1 120 ? 3.868 4.833 -24.258 1.00 94.81 120 TYR A C 1
ATOM 1001 O O . TYR A 1 120 ? 4.713 5.618 -23.823 1.00 94.81 120 TYR A O 1
ATOM 1009 N N . GLY A 1 121 ? 4.090 4.075 -25.338 1.00 95.88 121 GLY A N 1
ATOM 1010 C CA . GLY A 1 121 ? 5.307 4.129 -26.149 1.00 95.88 121 GLY A CA 1
ATOM 1011 C C . GLY A 1 121 ? 6.457 3.250 -25.655 1.00 95.88 121 GLY A C 1
ATOM 1012 O O . GLY A 1 121 ? 7.569 3.390 -26.160 1.00 95.88 121 GLY A O 1
ATOM 1013 N N . PHE A 1 122 ? 6.221 2.355 -24.689 1.00 96.75 122 PHE A N 1
ATOM 1014 C CA . PHE A 1 122 ? 7.205 1.327 -24.340 1.00 96.75 122 PHE A CA 1
ATOM 1015 C C . PHE A 1 122 ? 7.294 0.265 -25.442 1.00 96.75 122 PHE A C 1
ATOM 1017 O O . PHE A 1 122 ? 6.294 -0.032 -26.099 1.00 96.75 122 PHE A O 1
ATOM 1024 N N . LYS A 1 123 ? 8.467 -0.347 -25.618 1.00 97.38 123 LYS A N 1
ATOM 1025 C CA . LYS A 1 123 ? 8.652 -1.481 -26.541 1.00 97.38 123 LYS A CA 1
ATOM 1026 C C . LYS A 1 123 ? 8.449 -2.816 -25.833 1.00 97.38 123 LYS A C 1
ATOM 1028 O O . LYS A 1 123 ? 8.685 -2.925 -24.634 1.00 97.38 123 LYS A O 1
ATOM 1033 N N . SER A 1 124 ? 8.063 -3.846 -26.585 1.00 95.81 124 SER A N 1
ATOM 1034 C CA . SER A 1 124 ? 7.762 -5.191 -26.063 1.00 95.81 124 SER A CA 1
ATOM 1035 C C . SER A 1 124 ? 8.907 -5.776 -25.221 1.00 95.81 124 SER A C 1
ATOM 1037 O O . SER A 1 124 ? 8.693 -6.348 -24.153 1.00 95.81 124 SER A O 1
ATOM 1039 N N . GLU A 1 125 ? 10.148 -5.573 -25.652 1.00 96.62 125 GLU A N 1
ATOM 1040 C CA . GLU A 1 125 ? 11.348 -6.092 -25.005 1.00 96.62 125 GLU A CA 1
ATOM 1041 C C . GLU A 1 125 ? 11.844 -5.264 -23.807 1.00 96.62 125 GLU A C 1
ATOM 1043 O O . GLU A 1 125 ? 12.750 -5.711 -23.093 1.00 96.62 125 GLU A O 1
ATOM 1048 N N . GLU A 1 126 ? 11.275 -4.076 -23.584 1.00 96.00 126 GLU A N 1
ATOM 1049 C CA . GLU A 1 126 ? 11.704 -3.141 -22.545 1.00 96.00 126 GLU A CA 1
ATOM 1050 C C . GLU A 1 126 ? 11.132 -3.491 -21.168 1.00 96.00 126 GLU A C 1
ATOM 1052 O O . GLU A 1 126 ? 10.057 -4.072 -21.024 1.00 96.00 126 GLU A O 1
ATOM 1057 N N . GLN A 1 127 ? 11.862 -3.082 -20.131 1.00 96.69 127 GLN A N 1
ATOM 1058 C CA . GLN A 1 127 ? 11.365 -3.030 -18.760 1.00 96.69 127 GLN A CA 1
ATOM 1059 C C . GLN A 1 127 ? 10.812 -1.638 -18.467 1.00 96.69 127 GLN A C 1
ATOM 1061 O O . GLN A 1 127 ? 11.455 -0.617 -18.731 1.00 96.69 127 GLN A O 1
ATOM 1066 N N . VAL A 1 128 ? 9.631 -1.603 -17.865 1.00 96.88 128 VAL A N 1
ATOM 1067 C CA . VAL A 1 128 ? 8.919 -0.361 -17.568 1.00 96.88 128 VAL A CA 1
ATOM 1068 C C . VAL A 1 128 ? 9.525 0.332 -16.355 1.00 96.88 128 VAL A C 1
ATOM 1070 O O . VAL A 1 128 ? 9.837 -0.313 -15.354 1.00 96.88 128 VAL A O 1
ATOM 1073 N N . THR A 1 129 ? 9.640 1.660 -16.415 1.00 96.81 129 THR A N 1
ATOM 1074 C CA . THR A 1 129 ? 10.059 2.482 -15.271 1.00 96.81 129 THR A CA 1
ATOM 1075 C C . THR A 1 129 ? 9.015 3.530 -14.903 1.00 96.81 129 THR A C 1
ATOM 1077 O O . THR A 1 129 ? 8.287 4.046 -15.753 1.00 96.81 129 THR A O 1
ATOM 1080 N N . PHE A 1 130 ? 8.953 3.867 -13.617 1.00 96.06 130 PHE A N 1
ATOM 1081 C CA . PHE A 1 130 ? 8.050 4.870 -13.068 1.00 96.06 130 PHE A CA 1
ATOM 1082 C C . PHE A 1 130 ? 8.754 5.701 -11.994 1.00 96.06 130 PHE A C 1
ATOM 1084 O O . PHE A 1 130 ? 9.230 5.179 -10.989 1.00 96.06 130 PHE A O 1
ATOM 1091 N N . THR A 1 131 ? 8.787 7.019 -12.177 1.00 93.81 131 THR A N 1
ATOM 1092 C CA . THR A 1 131 ? 9.247 7.962 -11.151 1.00 93.81 131 THR A CA 1
ATOM 1093 C C . THR A 1 131 ? 8.033 8.680 -10.582 1.00 93.81 131 THR A C 1
ATOM 1095 O O . THR A 1 131 ? 7.321 9.364 -11.319 1.00 93.81 131 THR A O 1
ATOM 1098 N N . SER A 1 132 ? 7.791 8.528 -9.279 1.00 92.50 132 SER A N 1
ATOM 1099 C CA . SER A 1 132 ? 6.727 9.270 -8.603 1.00 92.50 132 SER A CA 1
ATOM 1100 C C . SER A 1 132 ? 7.107 10.748 -8.446 1.00 92.50 132 SER A C 1
ATOM 1102 O O . SER A 1 132 ? 8.285 11.106 -8.401 1.00 92.50 132 SER A O 1
ATOM 1104 N N . ARG A 1 133 ? 6.115 11.636 -8.337 1.00 89.12 133 ARG A N 1
ATOM 1105 C CA . ARG A 1 133 ? 6.365 13.084 -8.250 1.00 89.12 133 ARG A CA 1
ATOM 1106 C C . ARG A 1 133 ? 7.092 13.498 -6.972 1.00 89.12 133 ARG A C 1
ATOM 1108 O O . ARG A 1 133 ? 7.912 14.408 -7.018 1.00 89.12 133 ARG A O 1
ATOM 1115 N N . TYR A 1 134 ? 6.788 12.863 -5.840 1.00 87.12 134 TYR A N 1
ATOM 1116 C CA . TYR A 1 134 ? 7.363 13.218 -4.534 1.00 87.12 134 TYR A CA 1
ATOM 1117 C C . TYR A 1 134 ? 8.492 12.281 -4.113 1.00 87.12 134 TYR A C 1
ATOM 1119 O O . TYR A 1 134 ? 8.747 12.072 -2.924 1.00 87.12 134 TYR A O 1
ATOM 1127 N N . TYR A 1 135 ? 9.199 11.727 -5.090 1.00 85.06 135 TYR A N 1
ATOM 1128 C CA . TYR A 1 135 ? 10.378 10.919 -4.849 1.00 85.06 135 TYR A CA 1
ATOM 1129 C C . TYR A 1 135 ? 11.464 11.742 -4.115 1.00 85.06 135 TYR A C 1
ATOM 1131 O O . TYR A 1 135 ? 11.733 12.873 -4.521 1.00 85.06 135 TYR A O 1
ATOM 1139 N N . PRO A 1 136 ? 12.096 11.236 -3.033 1.00 91.62 136 PRO A N 1
ATOM 1140 C CA . PRO A 1 136 ? 12.059 9.858 -2.529 1.00 91.62 136 PRO A CA 1
ATOM 1141 C C . PRO A 1 136 ? 11.007 9.568 -1.448 1.00 91.62 136 PRO A C 1
ATOM 1143 O O . PRO A 1 136 ? 10.922 8.433 -0.990 1.00 91.62 136 PRO A O 1
ATOM 1146 N N . SER A 1 137 ? 10.204 10.544 -1.016 1.00 93.50 137 SER A N 1
ATOM 1147 C CA . SER A 1 137 ? 9.234 10.357 0.080 1.00 93.50 137 SER A CA 1
ATOM 1148 C C . SER A 1 137 ? 8.276 9.190 -0.156 1.00 93.50 137 SER A C 1
ATOM 1150 O O . SER A 1 137 ? 7.987 8.432 0.770 1.00 93.50 137 SER A O 1
ATOM 1152 N N . ASP A 1 138 ? 7.820 9.006 -1.394 1.00 94.50 138 ASP A N 1
ATOM 1153 C CA . ASP A 1 138 ? 6.911 7.906 -1.720 1.00 94.50 138 ASP A CA 1
ATOM 1154 C C . ASP A 1 138 ? 7.625 6.543 -1.643 1.00 94.50 138 ASP A C 1
ATOM 1156 O O . ASP A 1 138 ? 7.061 5.593 -1.113 1.00 94.50 138 ASP A O 1
ATOM 1160 N N . TYR A 1 139 ? 8.899 6.457 -2.053 1.00 95.69 139 TYR A N 1
ATOM 1161 C CA . TYR A 1 139 ? 9.723 5.259 -1.843 1.00 95.69 139 TYR A CA 1
ATOM 1162 C C . TYR A 1 139 ? 9.844 4.904 -0.357 1.00 95.69 139 TYR A C 1
ATOM 1164 O O . TYR A 1 139 ? 9.629 3.754 0.015 1.00 95.69 139 TYR A O 1
ATOM 1172 N N . PHE A 1 140 ? 10.123 5.885 0.506 1.00 96.25 140 PHE A N 1
ATOM 1173 C CA . PHE A 1 140 ? 10.204 5.644 1.950 1.00 96.25 140 PHE A CA 1
ATOM 1174 C C . PHE A 1 140 ? 8.864 5.213 2.543 1.00 96.25 140 PHE A C 1
ATOM 1176 O O . PHE A 1 140 ? 8.832 4.332 3.395 1.00 96.25 140 PHE A O 1
ATOM 1183 N N . SER A 1 141 ? 7.759 5.781 2.059 1.00 96.75 141 SER A N 1
ATOM 1184 C CA . SER A 1 141 ? 6.411 5.368 2.463 1.00 96.75 141 SER A CA 1
ATOM 1185 C C . SER A 1 141 ? 6.157 3.895 2.117 1.00 96.75 141 SER A C 1
ATOM 1187 O O . SER A 1 141 ? 5.632 3.150 2.943 1.00 96.75 141 SER A O 1
ATOM 1189 N N . ILE A 1 142 ? 6.578 3.449 0.927 1.00 97.88 142 ILE A N 1
ATOM 1190 C CA . ILE A 1 142 ? 6.480 2.047 0.493 1.00 97.88 142 ILE A CA 1
ATOM 1191 C C . ILE A 1 142 ? 7.409 1.145 1.321 1.00 97.88 142 ILE A C 1
ATOM 1193 O O . ILE A 1 142 ? 6.958 0.123 1.832 1.00 97.88 142 ILE A O 1
ATOM 1197 N N . LEU A 1 143 ? 8.673 1.536 1.525 1.00 97.62 143 LEU A N 1
ATOM 1198 C CA . LEU A 1 143 ? 9.627 0.796 2.362 1.00 97.62 143 LEU A CA 1
ATOM 1199 C C . LEU A 1 143 ? 9.078 0.581 3.777 1.00 97.62 143 LEU A C 1
ATOM 1201 O O . LEU A 1 143 ? 9.077 -0.538 4.279 1.00 97.62 143 LEU A O 1
ATOM 1205 N N . TYR A 1 144 ? 8.577 1.643 4.407 1.00 97.75 144 TYR A N 1
ATOM 1206 C CA . TYR A 1 144 ? 8.016 1.578 5.755 1.00 97.75 144 TYR A CA 1
ATOM 1207 C C . TYR A 1 144 ? 6.721 0.768 5.817 1.00 97.75 144 TYR A C 1
ATOM 1209 O O . TYR A 1 144 ? 6.489 0.079 6.806 1.00 97.75 144 TYR A O 1
ATOM 1217 N N . THR A 1 145 ? 5.908 0.810 4.758 1.00 98.44 145 THR A N 1
ATOM 1218 C CA . THR A 1 145 ? 4.723 -0.048 4.628 1.00 98.44 145 THR A CA 1
ATOM 1219 C C . THR A 1 145 ? 5.132 -1.516 4.666 1.00 98.44 145 THR A C 1
ATOM 1221 O O . THR A 1 145 ? 4.620 -2.270 5.487 1.00 98.44 145 THR A O 1
ATOM 1224 N N . PHE A 1 146 ? 6.089 -1.925 3.829 1.00 98.62 146 PHE A N 1
ATOM 1225 C CA . PHE A 1 146 ? 6.539 -3.316 3.800 1.00 98.62 146 PHE A CA 1
ATOM 1226 C C . PHE A 1 146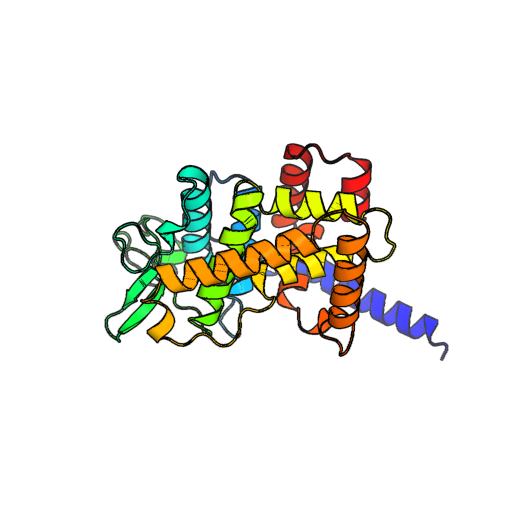 ? 7.232 -3.746 5.091 1.00 98.62 146 PHE A C 1
ATOM 1228 O O . PHE A 1 146 ? 7.016 -4.870 5.530 1.00 98.62 146 PHE A O 1
ATOM 1235 N N . ASP A 1 147 ? 8.023 -2.878 5.722 1.00 98.12 147 ASP A N 1
ATOM 1236 C CA . ASP A 1 147 ? 8.691 -3.224 6.981 1.00 98.12 147 ASP A CA 1
ATOM 1237 C C . ASP A 1 147 ? 7.681 -3.516 8.105 1.00 98.12 147 ASP A C 1
ATOM 1239 O O . ASP A 1 147 ? 7.834 -4.505 8.818 1.00 98.12 147 ASP A O 1
ATOM 1243 N N . VAL A 1 148 ? 6.580 -2.754 8.186 1.00 98.31 148 VAL A N 1
ATOM 1244 C CA . VAL A 1 148 ? 5.462 -3.064 9.096 1.00 98.31 148 VAL A CA 1
ATOM 1245 C C . VAL A 1 148 ? 4.741 -4.345 8.671 1.00 98.31 148 VAL A C 1
ATOM 1247 O O . VAL A 1 148 ? 4.531 -5.230 9.501 1.00 98.31 148 VAL A O 1
ATOM 1250 N N . LEU A 1 149 ? 4.377 -4.479 7.389 1.00 98.50 149 LEU A N 1
ATOM 1251 C CA . LEU A 1 149 ? 3.635 -5.649 6.897 1.00 98.50 149 LEU A CA 1
ATOM 1252 C C . LEU A 1 149 ? 4.430 -6.952 6.996 1.00 98.50 149 LEU A C 1
ATOM 1254 O O . LEU A 1 149 ? 3.817 -8.013 6.997 1.00 98.50 149 LEU A O 1
ATOM 1258 N N . LYS A 1 150 ? 5.758 -6.911 7.145 1.00 97.94 150 LYS A N 1
ATOM 1259 C CA . LYS A 1 150 ? 6.569 -8.100 7.441 1.00 97.94 150 LYS A CA 1
ATOM 1260 C C . LYS A 1 150 ? 6.057 -8.859 8.674 1.00 97.94 150 LYS A C 1
ATOM 1262 O O . LYS A 1 150 ? 6.123 -10.080 8.700 1.00 97.94 150 LYS A O 1
ATOM 1267 N N . HIS A 1 151 ? 5.505 -8.153 9.663 1.00 97.25 151 HIS A N 1
ATOM 1268 C CA . HIS A 1 151 ? 4.906 -8.745 10.869 1.00 97.25 151 HIS A CA 1
ATOM 1269 C C . HIS A 1 151 ? 3.494 -9.314 10.651 1.00 97.25 151 HIS A C 1
ATOM 1271 O O . HIS A 1 151 ? 2.893 -9.854 11.573 1.00 97.25 151 HIS A O 1
ATOM 1277 N N . PHE A 1 152 ? 2.971 -9.181 9.435 1.00 97.31 152 PHE A N 1
ATOM 1278 C CA . PHE A 1 152 ? 1.659 -9.644 8.997 1.00 97.31 152 PHE A CA 1
ATOM 1279 C C . PHE A 1 152 ? 1.794 -10.474 7.710 1.00 97.31 152 PHE A C 1
ATOM 1281 O O . PHE A 1 152 ? 0.919 -10.426 6.852 1.00 97.31 152 PHE A O 1
ATOM 1288 N N . ASP A 1 153 ? 2.916 -11.182 7.530 1.00 97.00 153 ASP A N 1
ATOM 1289 C CA . ASP A 1 153 ? 3.229 -12.002 6.344 1.00 97.00 153 ASP A CA 1
ATOM 1290 C C . ASP A 1 153 ? 3.118 -11.244 5.011 1.00 97.00 153 ASP A C 1
ATOM 1292 O O . ASP A 1 153 ? 2.670 -11.772 3.991 1.00 97.00 153 ASP A O 1
ATOM 1296 N N . TYR A 1 154 ? 3.476 -9.960 5.028 1.00 98.25 154 TYR A N 1
ATOM 1297 C CA . TYR A 1 154 ? 3.307 -9.030 3.914 1.00 98.25 154 TYR A CA 1
ATOM 1298 C C . TYR A 1 154 ? 1.853 -8.899 3.411 1.00 98.25 154 TYR A C 1
ATOM 1300 O O . TYR A 1 154 ? 1.634 -8.475 2.275 1.00 98.25 154 TYR A O 1
ATOM 1308 N N . SER A 1 155 ? 0.860 -9.233 4.245 1.00 98.31 155 SER A N 1
ATOM 1309 C CA . SER A 1 155 ? -0.569 -9.167 3.925 1.00 98.31 155 SER A CA 1
ATOM 1310 C C . SER A 1 155 ? -1.214 -7.890 4.457 1.00 98.31 155 SER A C 1
ATOM 1312 O O . SER A 1 155 ? -1.230 -7.624 5.664 1.00 98.31 155 SER A O 1
ATOM 1314 N N . LEU A 1 156 ? -1.778 -7.094 3.543 1.00 98.50 156 LEU A N 1
ATOM 1315 C CA . LEU A 1 156 ? -2.527 -5.889 3.906 1.00 98.50 156 LEU A CA 1
ATOM 1316 C C . LEU A 1 156 ? -3.823 -6.263 4.632 1.00 98.50 156 LEU A C 1
ATOM 1318 O O . LEU A 1 156 ? -4.224 -5.593 5.582 1.00 98.50 156 LEU A O 1
ATOM 1322 N N . THR A 1 157 ? -4.458 -7.351 4.214 1.00 98.12 157 THR A N 1
ATOM 1323 C CA . THR A 1 157 ? -5.696 -7.855 4.800 1.00 98.12 157 THR A CA 1
ATOM 1324 C C . THR A 1 157 ? -5.449 -8.342 6.215 1.00 98.12 157 THR A C 1
ATOM 1326 O O . THR A 1 157 ? -6.188 -7.928 7.098 1.00 98.12 157 THR A O 1
ATOM 1329 N N . LYS A 1 158 ? -4.378 -9.102 6.491 1.00 97.94 158 LYS A N 1
ATOM 1330 C CA . LYS A 1 158 ? -4.024 -9.496 7.872 1.00 97.94 158 LYS A CA 1
ATOM 1331 C C . LYS A 1 158 ? -3.838 -8.285 8.775 1.00 97.94 158 LYS A C 1
ATOM 1333 O O . LYS A 1 158 ? -4.359 -8.257 9.890 1.00 97.94 158 LYS A O 1
ATOM 1338 N N . TYR A 1 159 ? -3.143 -7.264 8.272 1.00 98.00 159 TYR A N 1
ATOM 1339 C CA . TYR A 1 159 ? -2.999 -5.995 8.976 1.00 98.00 159 TYR A CA 1
ATOM 1340 C C . TYR A 1 159 ? -4.367 -5.363 9.272 1.00 98.00 159 TYR A C 1
ATOM 1342 O O . TYR A 1 159 ? -4.670 -5.069 10.425 1.00 98.00 159 TYR A O 1
ATOM 1350 N N . ILE A 1 160 ? -5.227 -5.207 8.262 1.00 96.94 160 ILE A N 1
ATOM 1351 C CA . ILE A 1 160 ? -6.571 -4.630 8.413 1.00 96.94 160 ILE A CA 1
ATOM 1352 C C . ILE A 1 160 ? -7.432 -5.452 9.382 1.00 96.94 160 ILE A C 1
ATOM 1354 O O . ILE A 1 160 ? -8.051 -4.877 10.272 1.00 96.94 160 ILE A O 1
ATOM 1358 N N . VAL A 1 161 ? -7.443 -6.779 9.263 1.00 95.88 161 VAL A N 1
ATOM 1359 C CA . VAL A 1 161 ? -8.212 -7.699 10.114 1.00 95.88 161 VAL A CA 1
ATOM 1360 C C . VAL A 1 161 ? -7.803 -7.575 11.573 1.00 95.88 161 VAL A C 1
ATOM 1362 O O . VAL A 1 161 ? -8.669 -7.465 12.443 1.00 95.88 161 VAL A O 1
ATOM 1365 N N . ASN A 1 162 ? -6.498 -7.502 11.846 1.00 94.81 162 ASN A N 1
ATOM 1366 C CA . ASN A 1 162 ? -6.000 -7.262 13.195 1.00 94.81 162 ASN A CA 1
ATOM 1367 C C . ASN A 1 162 ? -6.588 -5.971 13.790 1.00 94.81 162 ASN A C 1
ATOM 1369 O O . ASN A 1 162 ? -6.994 -5.955 14.947 1.00 94.81 162 ASN A O 1
ATOM 1373 N N . GLN A 1 163 ? -6.694 -4.907 12.993 1.00 93.56 163 GLN A N 1
ATOM 1374 C CA . GLN A 1 163 ? -7.241 -3.618 13.432 1.00 93.56 163 GLN A CA 1
ATOM 1375 C C . GLN A 1 163 ? -8.768 -3.622 13.540 1.00 93.56 163 GLN A C 1
ATOM 1377 O O . GLN A 1 163 ? -9.334 -2.992 14.435 1.00 93.56 163 GLN A O 1
ATOM 1382 N N . LEU A 1 164 ? -9.445 -4.354 12.656 1.00 91.94 164 LEU A N 1
ATOM 1383 C CA . LEU A 1 164 ? -10.891 -4.526 12.688 1.00 91.94 164 LEU A CA 1
ATOM 1384 C C . LEU A 1 164 ? -11.332 -5.204 13.979 1.00 91.94 164 LEU A C 1
ATOM 1386 O O . LEU A 1 164 ? -12.181 -4.659 14.676 1.00 91.94 164 LEU A O 1
ATOM 1390 N N . TYR A 1 165 ? -10.730 -6.335 14.351 1.00 91.12 165 TYR A N 1
ATOM 1391 C CA . TYR A 1 165 ? -11.111 -7.043 15.576 1.00 91.12 165 TYR A CA 1
ATOM 1392 C C . TYR A 1 165 ? -10.883 -6.216 16.846 1.00 91.12 165 TYR A C 1
ATOM 1394 O O . TYR A 1 165 ? -11.693 -6.288 17.766 1.00 91.12 165 TYR A O 1
ATOM 1402 N N . LYS A 1 166 ? -9.850 -5.370 16.866 1.00 90.06 166 LYS A N 1
ATOM 1403 C CA . LYS A 1 166 ? -9.538 -4.476 17.995 1.00 90.06 166 LYS A CA 1
ATOM 1404 C C . LYS A 1 166 ? -10.527 -3.335 18.169 1.00 90.06 166 LYS A C 1
ATOM 1406 O O . LYS A 1 166 ? -10.685 -2.791 19.263 1.00 90.06 166 LYS A O 1
ATOM 1411 N N . HIS A 1 167 ? -11.152 -2.912 17.076 1.00 91.19 167 HIS A N 1
ATOM 1412 C CA . HIS A 1 167 ? -11.953 -1.694 17.048 1.00 91.19 167 HIS A CA 1
ATOM 1413 C C . HIS A 1 167 ? -13.403 -1.922 16.632 1.00 91.19 167 HIS A C 1
ATOM 1415 O O . HIS A 1 167 ? -14.158 -0.955 16.618 1.00 91.19 167 HIS A O 1
ATOM 1421 N N . LYS A 1 168 ? -13.820 -3.161 16.340 1.00 88.44 168 LYS A N 1
ATOM 1422 C CA . LYS A 1 168 ? -15.160 -3.496 15.825 1.00 88.44 168 LYS A CA 1
ATOM 1423 C C . LYS A 1 168 ? -16.305 -2.963 16.687 1.00 88.44 168 LYS A C 1
ATOM 1425 O O . LYS A 1 168 ? -17.347 -2.620 16.136 1.00 88.44 168 LYS A O 1
ATOM 1430 N N . ASP A 1 169 ? -16.105 -2.844 17.998 1.00 89.81 169 ASP A N 1
ATOM 1431 C CA . ASP A 1 169 ? -17.127 -2.375 18.944 1.00 89.81 169 ASP A CA 1
ATOM 1432 C C . ASP A 1 169 ? -17.111 -0.848 19.132 1.00 89.81 169 ASP A C 1
ATOM 1434 O O . ASP A 1 169 ? -17.988 -0.274 19.772 1.00 89.81 169 ASP A O 1
ATOM 1438 N N . SER A 1 170 ? -16.128 -0.154 18.549 1.00 91.00 170 SER A N 1
ATOM 1439 C CA . SER A 1 170 ? -16.069 1.308 18.565 1.00 91.00 170 SER A CA 1
ATOM 1440 C C . SER A 1 170 ? -17.030 1.896 17.531 1.00 91.00 170 SER A C 1
ATOM 1442 O O . SER A 1 170 ? -17.036 1.495 16.368 1.00 91.00 170 SER A O 1
ATOM 1444 N N . SER A 1 171 ? -17.796 2.918 17.911 1.00 90.44 171 SER A N 1
ATOM 1445 C CA . SER A 1 171 ? -18.708 3.618 16.990 1.00 90.44 171 SER A CA 1
ATOM 1446 C C . SER A 1 171 ? -17.986 4.337 15.841 1.00 90.44 171 SER A C 1
ATOM 1448 O O . SER A 1 171 ? -18.590 4.643 14.816 1.00 90.44 171 SER A O 1
ATOM 1450 N N . ASP A 1 172 ? -16.682 4.586 15.980 1.00 91.69 172 ASP A N 1
ATOM 1451 C CA . ASP A 1 172 ? -15.828 5.251 15.001 1.00 91.69 172 ASP A CA 1
ATOM 1452 C C . ASP A 1 172 ? -14.793 4.317 14.348 1.00 91.69 172 ASP A C 1
ATOM 1454 O O . ASP A 1 172 ? -13.764 4.779 13.847 1.00 91.69 172 ASP A O 1
ATOM 1458 N N . TYR A 1 173 ? -15.063 3.009 14.314 1.00 91.88 173 TYR A N 1
ATOM 1459 C CA . TYR A 1 173 ? -14.116 1.989 13.853 1.00 91.88 173 TYR A CA 1
ATOM 1460 C C . TYR A 1 173 ? -13.548 2.241 12.440 1.00 91.88 173 TYR A C 1
ATOM 1462 O O . TYR A 1 173 ? -12.363 2.010 12.221 1.00 91.88 173 TYR A O 1
ATOM 1470 N N . ILE A 1 174 ? -14.325 2.799 11.498 1.00 92.44 174 ILE A N 1
ATOM 1471 C CA . ILE A 1 174 ? -13.828 3.170 10.154 1.00 92.44 174 ILE A CA 1
ATOM 1472 C C . ILE A 1 174 ? -12.731 4.240 10.236 1.00 92.44 174 ILE A C 1
ATOM 1474 O O . ILE A 1 174 ? -11.725 4.170 9.530 1.00 92.44 174 ILE A O 1
ATOM 1478 N N . LYS A 1 175 ? -12.893 5.235 11.118 1.00 94.56 175 LYS A N 1
ATOM 1479 C CA . LYS A 1 175 ? -11.886 6.289 11.325 1.00 94.56 175 LYS A CA 1
ATOM 1480 C C . LYS A 1 175 ? -10.638 5.732 12.007 1.00 94.56 175 LYS A C 1
ATOM 1482 O O . LYS A 1 175 ? -9.536 6.185 11.706 1.00 94.56 175 LYS A O 1
ATOM 1487 N N . ARG A 1 176 ? -10.800 4.742 12.889 1.00 94.88 176 ARG A N 1
ATOM 1488 C CA . ARG A 1 176 ? -9.680 4.015 13.504 1.00 94.88 176 ARG A CA 1
ATOM 1489 C C . ARG A 1 176 ? -8.939 3.167 12.479 1.00 94.88 176 ARG A C 1
ATOM 1491 O O . ARG A 1 176 ? -7.721 3.247 12.426 1.00 94.88 176 ARG A O 1
ATOM 1498 N N . LEU A 1 177 ? -9.653 2.471 11.595 1.00 94.94 177 LEU A N 1
ATOM 1499 C CA . LEU A 1 177 ? -9.049 1.730 10.489 1.00 94.94 177 LEU A CA 1
ATOM 1500 C C . LEU A 1 177 ? -8.261 2.655 9.550 1.00 94.94 177 LEU A C 1
ATOM 1502 O O . LEU A 1 177 ? -7.124 2.355 9.192 1.00 94.94 177 LEU A O 1
ATOM 1506 N N . LEU A 1 178 ? -8.825 3.816 9.202 1.00 95.62 178 LEU A N 1
ATOM 1507 C CA . LEU A 1 178 ? -8.108 4.848 8.452 1.00 95.62 178 LEU A CA 1
ATOM 1508 C C . LEU A 1 178 ? -6.843 5.306 9.185 1.00 95.62 178 LEU A C 1
ATOM 1510 O O . LEU A 1 178 ? -5.799 5.476 8.558 1.00 95.62 178 LEU A O 1
ATOM 1514 N N . PHE A 1 179 ? -6.931 5.530 10.497 1.00 95.94 179 PHE A N 1
ATOM 1515 C CA . PHE A 1 179 ? -5.772 5.909 11.292 1.00 95.94 179 PHE A CA 1
ATOM 1516 C C . PHE A 1 179 ? -4.699 4.815 11.278 1.00 95.94 179 PHE A C 1
ATOM 1518 O O . PHE A 1 179 ? -3.532 5.138 11.078 1.00 95.94 179 PHE A O 1
ATOM 1525 N N . SER A 1 180 ? -5.072 3.540 11.377 1.00 95.94 180 SER A N 1
ATOM 1526 C CA . SER A 1 180 ? -4.129 2.426 11.251 1.00 95.94 180 SER A CA 1
ATOM 1527 C C . SER A 1 180 ? -3.473 2.395 9.864 1.00 95.94 180 SER A C 1
ATOM 1529 O O . SER A 1 180 ? -2.253 2.330 9.764 1.00 95.94 180 SER A O 1
ATOM 1531 N N . LEU A 1 181 ? -4.222 2.587 8.774 1.00 96.44 181 LEU A N 1
ATOM 1532 C CA . LEU A 1 181 ? -3.626 2.725 7.433 1.00 96.44 181 LEU A CA 1
ATOM 1533 C C . LEU A 1 181 ? -2.702 3.953 7.308 1.00 96.44 181 LEU A C 1
ATOM 1535 O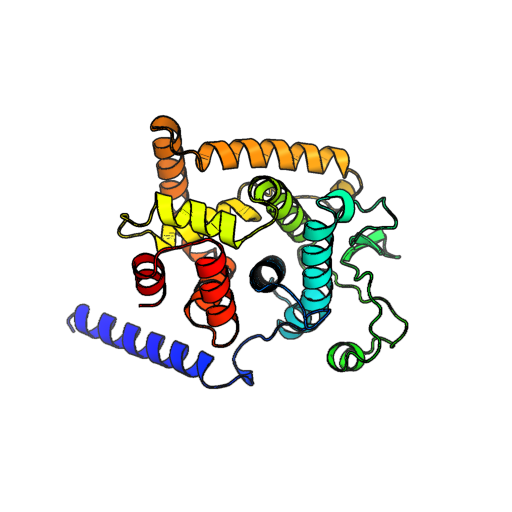 O . LEU A 1 181 ? -1.680 3.916 6.622 1.00 96.44 181 LEU A O 1
ATOM 1539 N N . TYR A 1 182 ? -3.013 5.047 8.004 1.00 95.38 182 TYR A N 1
ATOM 1540 C CA . TYR A 1 182 ? -2.105 6.187 8.116 1.00 95.38 182 TYR A CA 1
ATOM 1541 C C . TYR A 1 182 ? -0.824 5.828 8.887 1.00 95.38 182 TYR A C 1
ATOM 1543 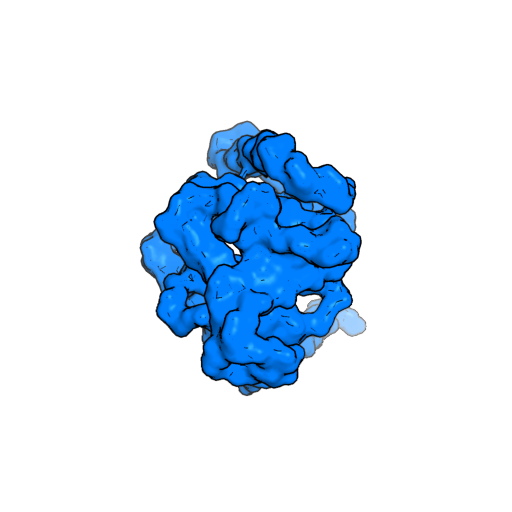O O . TYR A 1 182 ? 0.270 6.199 8.449 1.00 95.38 182 TYR A O 1
ATOM 1551 N N . LEU A 1 183 ? -0.933 5.085 9.994 1.00 95.94 183 LEU A N 1
ATOM 1552 C CA . LEU A 1 183 ? 0.215 4.561 10.737 1.00 95.94 183 LEU A CA 1
ATOM 1553 C C . LEU A 1 183 ? 1.070 3.653 9.860 1.00 95.94 183 LEU A C 1
ATOM 1555 O O . LEU A 1 183 ? 2.289 3.777 9.884 1.00 95.94 183 LEU A O 1
ATOM 1559 N N . LEU A 1 184 ? 0.451 2.812 9.034 1.00 97.00 184 LEU A N 1
ATOM 1560 C CA . LEU A 1 184 ? 1.143 1.892 8.142 1.00 97.00 184 LEU A CA 1
ATOM 1561 C C . LEU A 1 184 ? 2.139 2.622 7.225 1.00 97.00 184 LEU A C 1
ATOM 1563 O O . LEU A 1 184 ? 3.327 2.294 7.227 1.00 97.00 184 LEU A O 1
ATOM 1567 N N . SER A 1 185 ? 1.689 3.669 6.528 1.00 95.19 185 SER A N 1
ATOM 1568 C CA . SER A 1 185 ? 2.469 4.271 5.433 1.00 95.19 185 SER A CA 1
ATOM 1569 C C . SER A 1 185 ? 2.946 5.699 5.672 1.00 95.19 185 SER A C 1
ATOM 1571 O O . SER A 1 185 ? 4.036 6.049 5.229 1.00 95.19 185 SER A O 1
ATOM 1573 N N . TYR A 1 186 ? 2.152 6.537 6.345 1.00 92.50 186 TYR A N 1
ATOM 1574 C CA . TYR A 1 186 ? 2.343 7.994 6.342 1.00 92.50 186 TYR A CA 1
ATOM 1575 C C . TYR A 1 186 ? 2.885 8.576 7.648 1.00 92.50 186 TYR A C 1
ATOM 1577 O O . TYR A 1 186 ? 3.470 9.662 7.658 1.00 92.50 186 TYR A O 1
ATOM 1585 N N . TYR A 1 187 ? 2.711 7.860 8.755 1.00 92.19 187 TYR A N 1
ATOM 1586 C CA . TYR A 1 187 ? 3.185 8.297 10.063 1.00 92.19 187 TYR A CA 1
ATOM 1587 C C . TYR A 1 187 ? 4.713 8.399 10.117 1.00 92.19 187 TYR A C 1
ATOM 1589 O O . TYR A 1 187 ? 5.406 7.485 9.679 1.00 92.19 187 TYR A O 1
ATOM 1597 N N . GLU A 1 188 ? 5.235 9.505 10.653 1.00 89.56 188 GLU A N 1
ATOM 1598 C CA . GLU A 1 188 ? 6.674 9.741 10.873 1.00 89.56 188 GLU A CA 1
ATOM 1599 C C . GLU A 1 188 ? 7.588 9.488 9.647 1.00 89.56 188 GLU A C 1
ATOM 1601 O O . GLU A 1 188 ? 8.744 9.105 9.814 1.00 89.56 188 GLU A O 1
ATOM 1606 N N . ILE A 1 189 ? 7.130 9.729 8.405 1.00 85.94 189 ILE A N 1
ATOM 1607 C CA . ILE A 1 189 ? 8.011 9.575 7.221 1.00 85.94 189 ILE A CA 1
ATOM 1608 C C . ILE A 1 189 ? 9.214 10.536 7.274 1.00 85.94 189 ILE A C 1
ATOM 1610 O O . ILE A 1 189 ? 10.322 10.194 6.857 1.00 85.94 189 ILE A O 1
ATOM 1614 N N . GLY A 1 190 ? 8.993 11.749 7.789 1.00 86.50 190 GLY A N 1
ATOM 1615 C CA . GLY A 1 190 ? 9.967 12.836 7.750 1.00 86.50 190 GLY A CA 1
ATOM 1616 C C . GLY A 1 190 ? 10.080 13.473 6.361 1.00 86.50 190 GLY A C 1
ATOM 1617 O O . GLY A 1 190 ? 9.138 13.450 5.571 1.00 86.50 190 GLY A O 1
ATOM 1618 N N . GLN A 1 191 ? 11.237 14.074 6.077 1.00 87.75 191 GLN A N 1
ATOM 1619 C CA . GLN A 1 191 ? 11.552 14.726 4.801 1.00 87.75 191 GLN A CA 1
ATOM 1620 C C . GLN A 1 191 ? 12.823 14.102 4.206 1.00 87.75 191 GLN A C 1
ATOM 1622 O O . GLN A 1 191 ? 13.912 14.662 4.359 1.00 87.75 191 GLN A O 1
ATOM 1627 N N . PRO A 1 192 ? 12.723 12.904 3.602 1.00 90.00 192 PRO A N 1
ATOM 1628 C CA . PRO A 1 192 ? 13.887 12.229 3.047 1.00 90.00 192 PRO A CA 1
ATOM 1629 C C . PRO A 1 192 ? 14.475 13.004 1.865 1.00 90.00 192 PRO A C 1
ATOM 1631 O O . PRO A 1 192 ? 13.752 13.598 1.061 1.00 90.00 192 PRO A O 1
ATOM 1634 N N . LYS A 1 193 ? 15.801 12.964 1.745 1.00 89.00 193 LYS A N 1
ATOM 1635 C CA . LYS A 1 193 ? 16.561 13.593 0.660 1.00 89.00 193 LYS A CA 1
ATOM 1636 C C . LYS A 1 193 ? 16.976 12.552 -0.373 1.00 89.00 193 LYS A C 1
ATOM 1638 O O . LYS A 1 193 ? 17.069 11.363 -0.079 1.00 89.00 193 LYS A O 1
ATOM 1643 N N . LYS A 1 194 ? 17.270 13.004 -1.593 1.00 83.75 194 LYS A N 1
ATOM 1644 C CA . LYS A 1 194 ? 17.700 12.143 -2.707 1.00 83.75 194 LYS A CA 1
ATOM 1645 C C . LYS A 1 194 ? 18.877 11.231 -2.319 1.00 83.75 194 LYS A C 1
ATOM 1647 O O . LYS A 1 194 ? 18.828 10.031 -2.569 1.00 83.75 194 LYS A O 1
ATOM 1652 N N . ASP A 1 195 ? 19.862 11.781 -1.614 1.00 85.44 195 ASP A N 1
ATOM 1653 C CA . ASP A 1 195 ? 21.064 11.058 -1.173 1.00 85.44 195 ASP A CA 1
ATOM 1654 C C . ASP A 1 195 ? 20.817 10.085 -0.010 1.00 85.44 195 ASP A C 1
ATOM 1656 O O . ASP A 1 195 ? 21.733 9.381 0.419 1.00 85.44 195 ASP A O 1
ATOM 1660 N N . ASP A 1 196 ? 19.601 10.031 0.540 1.00 86.94 196 ASP A N 1
ATOM 1661 C CA . ASP A 1 196 ? 19.272 9.017 1.535 1.00 86.94 196 ASP A CA 1
ATOM 1662 C C . ASP A 1 196 ? 19.094 7.642 0.882 1.00 86.94 196 ASP A C 1
ATOM 1664 O O . ASP A 1 196 ? 19.370 6.643 1.534 1.00 86.94 196 ASP A O 1
ATOM 1668 N N . LEU A 1 197 ? 18.707 7.550 -0.396 1.00 85.00 197 LEU A N 1
ATOM 1669 C CA . LEU A 1 197 ? 18.385 6.274 -1.060 1.00 85.00 197 LEU A CA 1
ATOM 1670 C C . LEU A 1 197 ? 19.551 5.288 -1.106 1.00 85.00 197 LEU A C 1
ATOM 1672 O O . LEU A 1 197 ? 19.356 4.112 -0.814 1.00 85.00 197 LEU A O 1
ATOM 1676 N N . VAL A 1 198 ? 20.759 5.778 -1.396 1.00 85.38 198 VAL A N 1
ATOM 1677 C CA . VAL A 1 198 ? 21.995 4.968 -1.417 1.00 85.38 198 VAL A CA 1
ATOM 1678 C C . VAL A 1 198 ? 22.353 4.404 -0.040 1.00 85.38 198 VAL A C 1
ATOM 1680 O O . VAL A 1 198 ? 23.207 3.539 0.090 1.00 85.38 198 VAL A O 1
ATOM 1683 N N . LYS A 1 199 ? 21.710 4.884 1.030 1.00 91.56 199 LYS A N 1
ATOM 1684 C CA . LYS A 1 199 ? 21.963 4.453 2.409 1.00 91.56 199 LYS A CA 1
ATOM 1685 C C . LYS A 1 199 ? 20.937 3.406 2.835 1.00 91.56 199 LYS A C 1
ATOM 1687 O O . LYS A 1 199 ? 20.367 3.518 3.922 1.00 91.56 199 LYS A O 1
ATOM 1692 N N . PHE A 1 200 ? 20.699 2.390 2.000 1.00 93.50 200 PHE A N 1
ATOM 1693 C CA . PHE A 1 200 ? 19.629 1.406 2.211 1.00 93.50 200 PHE A CA 1
ATOM 1694 C C . PHE A 1 200 ? 19.650 0.790 3.614 1.00 93.50 200 PHE A C 1
ATOM 1696 O O . PHE A 1 200 ? 18.644 0.850 4.315 1.00 93.50 200 PHE A O 1
ATOM 1703 N N . LYS A 1 201 ? 20.812 0.314 4.084 1.00 94.31 201 LYS A N 1
ATOM 1704 C CA . LYS A 1 201 ? 20.960 -0.243 5.443 1.00 94.31 201 LYS A CA 1
ATOM 1705 C C . LYS A 1 201 ? 20.508 0.741 6.529 1.00 94.31 201 LYS A C 1
ATOM 1707 O O . LYS A 1 201 ? 19.734 0.381 7.405 1.00 94.31 201 LYS A O 1
ATOM 1712 N N . LYS A 1 202 ? 20.927 2.009 6.445 1.00 95.12 202 LYS A N 1
ATOM 1713 C CA . LYS A 1 202 ? 20.523 3.056 7.402 1.00 95.12 202 LYS A CA 1
ATOM 1714 C C . LYS A 1 202 ? 19.017 3.324 7.346 1.00 95.12 202 LYS A C 1
ATOM 1716 O O . LYS A 1 202 ? 18.403 3.579 8.379 1.00 95.12 202 LYS A O 1
ATOM 1721 N N . ASN A 1 203 ? 18.429 3.294 6.155 1.00 94.31 203 ASN A N 1
ATOM 1722 C CA . ASN A 1 203 ? 16.992 3.488 5.968 1.00 94.31 203 ASN A CA 1
ATOM 1723 C C . ASN A 1 203 ? 16.184 2.317 6.515 1.00 94.31 203 ASN A C 1
ATOM 1725 O O . ASN A 1 203 ? 15.150 2.545 7.133 1.00 94.31 203 ASN A O 1
ATOM 1729 N N . LEU A 1 204 ? 16.680 1.092 6.348 1.00 95.50 204 LEU A N 1
ATOM 1730 C CA . LEU A 1 204 ? 16.075 -0.099 6.923 1.00 95.50 204 LEU A CA 1
ATOM 1731 C C . LEU A 1 204 ? 16.125 -0.060 8.456 1.00 95.50 204 LEU A C 1
ATOM 1733 O O . LEU A 1 204 ? 15.127 -0.344 9.101 1.00 95.50 204 LEU A O 1
ATOM 1737 N N . GLU A 1 205 ? 17.225 0.397 9.059 1.00 96.00 205 GLU A N 1
ATOM 1738 C CA . GLU A 1 205 ? 17.279 0.596 10.517 1.00 96.00 205 GLU A CA 1
ATOM 1739 C C . GLU A 1 205 ? 16.299 1.675 11.009 1.00 96.00 205 GLU A C 1
ATOM 1741 O O . GLU A 1 205 ? 15.699 1.539 12.076 1.00 96.00 205 GLU A O 1
ATOM 1746 N N . LYS A 1 206 ? 16.080 2.745 10.230 1.00 95.25 206 LYS A N 1
ATOM 1747 C CA . LYS A 1 206 ? 15.013 3.719 10.525 1.00 95.25 206 LYS A CA 1
ATOM 1748 C C . LYS A 1 206 ? 13.624 3.087 10.403 1.00 95.25 206 LYS A C 1
ATOM 1750 O O . LYS A 1 206 ? 12.778 3.362 11.251 1.00 95.25 206 LYS A O 1
ATOM 1755 N N . ALA A 1 207 ? 13.407 2.259 9.378 1.00 96.19 207 ALA A N 1
ATOM 1756 C CA . ALA A 1 207 ? 12.158 1.534 9.165 1.00 96.19 207 ALA A CA 1
ATOM 1757 C C . ALA A 1 207 ? 11.852 0.630 10.364 1.00 96.19 207 ALA A C 1
ATOM 1759 O O . ALA A 1 207 ? 10.814 0.817 10.987 1.00 96.19 207 ALA A O 1
ATOM 1760 N N . LYS A 1 208 ? 12.809 -0.202 10.790 1.00 97.06 208 LYS A N 1
ATOM 1761 C CA . LYS A 1 208 ? 12.663 -1.101 11.946 1.00 97.06 208 LYS A CA 1
ATOM 1762 C C . LYS A 1 208 ? 12.291 -0.354 13.223 1.00 97.06 208 LYS A C 1
ATOM 1764 O O . LYS A 1 208 ? 11.308 -0.693 13.874 1.00 97.06 208 LYS A O 1
ATOM 1769 N N . LYS A 1 209 ? 13.005 0.732 13.545 1.00 96.50 209 LYS A N 1
ATOM 1770 C CA . LYS A 1 209 ? 12.695 1.571 14.720 1.00 96.50 209 LYS A CA 1
ATOM 1771 C C . LYS A 1 209 ? 11.288 2.163 14.658 1.00 96.50 209 LYS A C 1
ATOM 1773 O O . LYS A 1 209 ? 10.612 2.273 15.678 1.00 96.50 209 LYS A O 1
ATOM 1778 N N . ARG A 1 210 ? 10.842 2.579 13.471 1.00 96.38 210 ARG A N 1
ATOM 1779 C CA . ARG A 1 210 ? 9.475 3.067 13.249 1.00 96.38 210 ARG A CA 1
ATOM 1780 C C . ARG A 1 210 ? 8.460 1.934 13.415 1.00 96.38 210 ARG A C 1
ATOM 1782 O O . ARG A 1 210 ? 7.449 2.131 14.084 1.00 96.38 210 ARG A O 1
ATOM 1789 N N . THR A 1 211 ? 8.737 0.766 12.849 1.00 97.31 211 THR A N 1
ATOM 1790 C CA . THR A 1 211 ? 7.901 -0.432 12.945 1.00 97.31 211 THR A CA 1
ATOM 1791 C C . THR A 1 211 ? 7.723 -0.862 14.393 1.00 97.31 211 THR A C 1
ATOM 1793 O O . THR A 1 211 ? 6.590 -1.037 14.818 1.00 97.31 211 THR A O 1
ATOM 1796 N N . GLU A 1 212 ? 8.782 -0.903 15.202 1.00 96.06 212 GLU A N 1
ATOM 1797 C CA . GLU A 1 212 ? 8.689 -1.202 16.639 1.00 96.06 212 GLU A CA 1
ATOM 1798 C C . GLU A 1 212 ? 7.747 -0.247 17.384 1.00 96.06 212 GLU A C 1
ATOM 1800 O O . GLU A 1 212 ? 6.941 -0.683 18.206 1.00 96.06 212 GLU A O 1
ATOM 1805 N N . LYS A 1 213 ? 7.810 1.061 17.095 1.00 94.94 213 LYS A N 1
ATOM 1806 C CA . LYS A 1 213 ? 6.873 2.033 17.681 1.00 94.94 213 LYS A CA 1
ATOM 1807 C C . LYS A 1 213 ? 5.438 1.759 17.244 1.00 94.94 213 LYS A C 1
ATOM 1809 O O . LYS A 1 213 ? 4.534 1.833 18.069 1.00 94.94 213 LYS A O 1
ATOM 1814 N N . ILE A 1 214 ? 5.227 1.467 15.962 1.00 95.50 214 ILE A N 1
ATOM 1815 C CA . ILE A 1 214 ? 3.897 1.172 15.426 1.00 95.50 214 ILE A CA 1
ATOM 1816 C C . ILE A 1 214 ? 3.358 -0.101 16.059 1.00 95.50 214 ILE A C 1
ATOM 1818 O O . ILE A 1 214 ? 2.263 -0.064 16.591 1.00 95.50 214 ILE A O 1
ATOM 1822 N N . LEU A 1 215 ? 4.118 -1.192 16.094 1.00 94.94 215 LEU A N 1
ATOM 1823 C CA . LEU A 1 215 ? 3.674 -2.438 16.717 1.00 94.94 215 LEU A CA 1
ATOM 1824 C C . LEU A 1 215 ? 3.306 -2.237 18.190 1.00 94.94 215 LEU A C 1
ATOM 1826 O O . LEU A 1 215 ? 2.282 -2.757 18.612 1.00 94.94 215 LEU A O 1
ATOM 1830 N N . LYS A 1 216 ? 4.049 -1.405 18.935 1.00 92.56 216 LYS A N 1
ATOM 1831 C CA . LYS A 1 216 ? 3.661 -0.998 20.298 1.00 92.56 216 LYS A CA 1
ATOM 1832 C C . LYS A 1 216 ? 2.346 -0.223 20.336 1.00 92.56 216 LYS A C 1
ATOM 1834 O O . LYS A 1 216 ? 1.551 -0.454 21.228 1.00 92.56 216 LYS A O 1
ATOM 1839 N N . LEU A 1 217 ? 2.094 0.687 19.391 1.00 90.94 217 LEU A N 1
ATOM 1840 C CA . LEU A 1 217 ? 0.802 1.384 19.296 1.00 90.94 217 LEU A CA 1
ATOM 1841 C C . LEU A 1 217 ? -0.342 0.434 18.944 1.00 90.94 217 LEU A C 1
ATOM 1843 O O . LEU A 1 217 ? -1.472 0.670 19.352 1.00 90.94 217 LEU A O 1
ATOM 1847 N N . LEU A 1 218 ? -0.063 -0.584 18.136 1.00 89.00 218 LEU A N 1
ATOM 1848 C CA . LEU A 1 218 ? -1.066 -1.539 17.694 1.00 89.00 218 LEU A CA 1
ATOM 1849 C C . LEU A 1 218 ? -1.309 -2.636 18.729 1.00 89.00 218 LEU A C 1
ATOM 1851 O O . LEU A 1 218 ? -2.278 -3.355 18.564 1.00 89.00 218 LEU A O 1
ATOM 1855 N N . ASP A 1 219 ? -0.462 -2.801 19.739 1.00 86.62 219 ASP A N 1
ATOM 1856 C CA . ASP A 1 219 ? -0.598 -3.827 20.772 1.00 86.62 219 ASP A CA 1
ATOM 1857 C C . ASP A 1 219 ? -1.802 -3.568 21.704 1.00 86.62 219 ASP A C 1
ATOM 1859 O O . ASP A 1 219 ? -2.160 -2.421 21.978 1.00 86.62 219 ASP A O 1
ATOM 1863 N N . ASP A 1 220 ? -2.423 -4.648 22.183 1.00 80.25 220 ASP A N 1
ATOM 1864 C CA . ASP A 1 220 ? -3.681 -4.624 22.948 1.00 80.25 220 ASP A CA 1
ATOM 1865 C C . ASP A 1 220 ? -3.485 -4.487 24.464 1.00 80.25 220 ASP A C 1
ATOM 1867 O O . ASP A 1 220 ? -4.468 -4.412 25.205 1.00 80.25 220 ASP A O 1
ATOM 1871 N N . ASP A 1 221 ? -2.239 -4.405 24.939 1.00 84.81 221 ASP A N 1
ATOM 1872 C CA . ASP A 1 221 ? -1.949 -4.056 26.330 1.00 84.81 221 ASP A CA 1
ATOM 1873 C C . ASP A 1 221 ? -2.653 -2.740 26.721 1.00 84.81 221 ASP A C 1
ATOM 1875 O O . ASP A 1 221 ? -2.649 -1.758 25.969 1.00 84.81 221 ASP A O 1
ATOM 1879 N N . ASN A 1 222 ? -3.250 -2.699 27.919 1.00 80.31 222 ASN A N 1
ATOM 1880 C CA . ASN A 1 222 ? -4.013 -1.548 28.415 1.00 80.31 222 ASN A CA 1
ATOM 1881 C C . ASN A 1 222 ? -3.248 -0.221 28.279 1.00 80.31 222 ASN A C 1
ATOM 1883 O O . ASN A 1 222 ? -3.824 0.785 27.854 1.00 80.31 222 ASN A O 1
ATOM 1887 N N . LYS A 1 223 ? -1.941 -0.214 28.568 1.00 84.69 223 LYS A N 1
ATOM 1888 C CA . LYS A 1 223 ? -1.096 0.980 28.439 1.00 84.69 223 LYS A CA 1
ATOM 1889 C C . LYS A 1 223 ? -0.925 1.389 26.976 1.00 84.69 223 LYS A C 1
ATOM 1891 O O . LYS A 1 223 ? -0.983 2.573 26.648 1.00 84.69 223 LYS A O 1
ATOM 1896 N N . ASN A 1 224 ? -0.737 0.424 26.084 1.00 87.00 224 ASN A N 1
ATOM 1897 C CA . ASN A 1 224 ? -0.569 0.668 24.652 1.00 87.00 224 ASN A CA 1
ATOM 1898 C C . ASN A 1 224 ? -1.867 1.168 24.005 1.00 87.00 224 ASN A C 1
ATOM 1900 O O . ASN A 1 224 ? -1.837 2.121 23.221 1.00 87.00 224 ASN A O 1
ATOM 1904 N N . LYS A 1 225 ? -3.021 0.652 24.441 1.00 87.50 225 LYS A N 1
ATOM 1905 C CA . LYS A 1 225 ? -4.350 1.135 24.042 1.00 87.50 225 LYS A CA 1
ATOM 1906 C C . LYS A 1 225 ? -4.574 2.607 24.400 1.00 87.50 225 LYS A C 1
ATOM 1908 O O . LYS A 1 225 ? -5.152 3.361 23.608 1.00 87.50 225 LYS A O 1
ATOM 1913 N N . GLU A 1 226 ? -4.116 3.057 25.566 1.00 89.75 226 GLU A N 1
ATOM 1914 C CA . GLU A 1 226 ? -4.161 4.479 25.933 1.00 89.75 226 GLU A CA 1
ATOM 1915 C C . GLU A 1 226 ? -3.287 5.337 25.012 1.00 89.75 226 GLU A C 1
ATOM 1917 O O . GLU A 1 226 ? -3.726 6.398 24.548 1.00 89.75 226 GLU A O 1
ATOM 1922 N N . ILE A 1 227 ? -2.078 4.866 24.690 1.00 91.12 227 ILE A N 1
ATOM 1923 C CA . ILE A 1 227 ? -1.162 5.564 23.778 1.00 91.12 227 ILE A CA 1
ATOM 1924 C C . ILE A 1 227 ? -1.769 5.636 22.370 1.00 91.12 227 ILE A C 1
ATOM 1926 O O . ILE A 1 227 ? -1.802 6.724 21.787 1.00 91.12 227 ILE A O 1
ATOM 1930 N N . PHE A 1 228 ? -2.329 4.537 21.851 1.00 93.62 228 PHE A N 1
ATOM 1931 C CA . PHE A 1 228 ? -3.051 4.524 20.576 1.00 93.62 228 PHE A CA 1
ATOM 1932 C C . PHE A 1 228 ? -4.162 5.569 20.567 1.00 93.62 228 PHE A C 1
ATOM 1934 O O . PHE A 1 228 ? -4.237 6.394 19.659 1.00 93.62 228 PHE A O 1
ATOM 1941 N N . ASN A 1 229 ? -5.006 5.588 21.602 1.00 92.81 229 ASN A N 1
ATOM 1942 C CA . ASN A 1 229 ? -6.108 6.542 21.698 1.00 92.81 229 ASN A CA 1
ATOM 1943 C C . ASN A 1 229 ? -5.619 7.994 21.778 1.00 92.81 229 ASN A C 1
ATOM 1945 O O . ASN A 1 229 ? -6.265 8.889 21.229 1.00 92.81 229 ASN A O 1
ATOM 1949 N N . LYS A 1 230 ? -4.479 8.249 22.426 1.00 93.25 230 LYS A N 1
ATOM 1950 C CA . LYS A 1 230 ? -3.855 9.576 22.468 1.00 93.25 230 LYS A CA 1
ATOM 1951 C C . LYS A 1 230 ? -3.374 10.013 21.084 1.00 93.25 230 LYS A C 1
ATOM 1953 O O . LYS A 1 230 ? -3.676 11.134 20.670 1.00 93.25 230 LYS A O 1
ATOM 1958 N N . GLU A 1 231 ? -2.670 9.150 20.357 1.00 93.38 231 GLU A N 1
ATOM 1959 C CA . GLU A 1 231 ? -2.218 9.446 18.990 1.00 93.38 231 GLU A CA 1
ATOM 1960 C C . GLU A 1 231 ? -3.394 9.562 18.012 1.00 93.38 231 GLU A C 1
ATOM 1962 O O . GLU A 1 231 ? -3.432 10.480 17.193 1.00 93.38 231 GLU A O 1
ATOM 1967 N N . TYR A 1 232 ? -4.420 8.729 18.170 1.00 94.94 232 TYR A N 1
ATOM 1968 C CA . TYR A 1 232 ? -5.660 8.817 17.408 1.00 94.94 232 TYR A CA 1
ATOM 1969 C C . TYR A 1 232 ? -6.380 10.153 17.647 1.00 94.94 232 TYR A C 1
ATOM 1971 O O . TYR A 1 232 ? -6.755 10.837 16.696 1.00 94.94 232 TYR A O 1
ATOM 1979 N N . LYS A 1 233 ? -6.491 10.617 18.900 1.00 93.69 233 LYS A N 1
ATOM 1980 C CA . LYS A 1 233 ? -7.037 11.953 19.208 1.00 93.69 233 LYS A CA 1
ATOM 1981 C C . LYS A 1 233 ? -6.224 13.067 18.544 1.00 93.69 233 LYS A C 1
ATOM 1983 O O . LYS A 1 233 ? -6.812 14.000 17.998 1.00 93.69 233 LYS A O 1
ATOM 1988 N N . LYS A 1 234 ? -4.888 12.968 18.522 1.00 91.75 234 LYS A N 1
ATOM 1989 C CA . LYS A 1 234 ? -4.034 13.921 17.787 1.00 91.75 234 LYS A CA 1
ATOM 1990 C C . LYS A 1 234 ? -4.288 13.871 16.280 1.00 91.75 234 LYS A C 1
ATOM 1992 O O . LYS A 1 234 ? -4.315 14.922 15.641 1.00 91.75 234 LYS A O 1
ATOM 1997 N N . PHE A 1 235 ? -4.499 12.681 15.724 1.00 92.06 235 PHE A N 1
ATOM 1998 C CA . PHE A 1 235 ? -4.842 12.476 14.317 1.00 92.06 235 PHE A CA 1
ATOM 1999 C C . PHE A 1 235 ? -6.214 13.064 13.949 1.00 92.06 235 PHE A C 1
ATOM 2001 O O . PHE A 1 235 ? -6.381 13.628 12.866 1.00 92.06 235 PHE A O 1
ATOM 2008 N N . LEU A 1 236 ? -7.189 13.004 14.855 1.00 91.25 236 LEU A N 1
ATOM 2009 C CA . LEU A 1 236 ? -8.470 13.689 14.674 1.00 91.25 236 LEU A CA 1
ATOM 2010 C C . LEU A 1 236 ? -8.328 15.211 14.811 1.00 91.25 236 LEU A C 1
ATOM 2012 O O . LEU A 1 236 ? -8.946 15.968 14.058 1.00 91.25 236 LEU A O 1
ATOM 2016 N N . SER A 1 237 ? -7.492 15.669 15.748 1.00 83.12 237 SER A N 1
ATOM 2017 C CA . SER A 1 237 ? -7.251 17.092 15.979 1.00 83.12 237 SER A CA 1
ATOM 2018 C C . SER A 1 237 ? -6.650 17.779 14.742 1.00 83.12 237 SER A C 1
ATOM 2020 O O . SER A 1 237 ? -5.942 17.168 13.937 1.00 83.12 237 SER A O 1
ATOM 2022 N N . LYS A 1 238 ? -6.936 19.076 14.564 1.00 71.06 238 LYS A N 1
ATOM 2023 C CA . LYS A 1 238 ? -6.413 19.904 13.454 1.00 71.06 238 LYS A CA 1
ATOM 2024 C C . LYS A 1 238 ? -6.791 19.416 12.041 1.00 71.06 238 LYS A C 1
ATOM 2026 O O . LYS A 1 238 ? -6.130 19.775 11.062 1.00 71.06 238 LYS A O 1
ATOM 2031 N N . GLY A 1 239 ? -7.829 18.582 11.930 1.00 75.56 239 GLY A N 1
ATOM 2032 C CA . GLY A 1 239 ? -8.347 18.079 10.658 1.00 75.56 239 GLY A CA 1
ATOM 2033 C C . GLY A 1 239 ? -7.377 17.170 9.900 1.00 75.56 239 GLY A C 1
ATOM 2034 O O . GLY A 1 239 ? -7.515 17.025 8.686 1.00 75.56 239 GLY A O 1
ATOM 2035 N N . ASN A 1 240 ? -6.388 16.561 10.570 1.00 80.62 240 ASN A N 1
ATOM 2036 C CA . ASN A 1 240 ? -5.412 15.697 9.893 1.00 80.62 240 ASN A CA 1
ATOM 2037 C C . ASN A 1 240 ? -6.073 14.478 9.242 1.00 80.62 240 ASN A C 1
ATOM 2039 O O . ASN A 1 240 ? -5.651 14.077 8.157 1.00 80.62 240 ASN A O 1
ATOM 2043 N N . ILE A 1 241 ? -7.157 13.975 9.837 1.00 84.81 241 ILE A N 1
ATOM 2044 C CA . ILE A 1 241 ? -8.037 12.970 9.236 1.00 84.81 241 ILE A CA 1
ATOM 2045 C C . ILE A 1 241 ? -8.530 13.363 7.835 1.00 84.81 241 ILE A C 1
ATOM 2047 O O . ILE A 1 241 ? -8.518 12.536 6.928 1.00 84.81 241 ILE A O 1
ATOM 2051 N N . PHE A 1 242 ? -8.896 14.628 7.610 1.00 81.62 242 PHE A N 1
ATOM 2052 C CA . PHE A 1 242 ? -9.384 15.107 6.309 1.00 81.62 242 PHE A CA 1
ATOM 2053 C C . PHE A 1 242 ? -8.252 15.337 5.302 1.00 81.62 242 PHE A C 1
ATOM 2055 O O . PHE A 1 242 ? -8.477 15.322 4.094 1.00 81.62 242 PHE A O 1
ATOM 2062 N N . LYS A 1 243 ? -7.012 15.486 5.782 1.00 85.50 243 LYS A N 1
ATOM 2063 C CA . LYS A 1 243 ? -5.818 15.571 4.928 1.00 85.50 243 LYS A CA 1
ATOM 2064 C C . LYS A 1 243 ? -5.418 14.209 4.355 1.00 85.50 243 LYS A C 1
ATOM 2066 O O . LYS A 1 243 ? -4.696 14.163 3.361 1.00 85.50 243 LYS A O 1
ATOM 2071 N N . GLN A 1 244 ? -5.927 13.106 4.912 1.00 90.00 244 GLN A N 1
ATOM 2072 C CA . GLN A 1 244 ? -5.667 11.748 4.422 1.00 90.00 244 GLN A CA 1
ATOM 2073 C C . GLN A 1 244 ? -6.578 11.355 3.251 1.00 90.00 244 GLN A C 1
ATOM 2075 O O . GLN A 1 244 ? -7.129 10.256 3.226 1.00 90.00 244 GLN A O 1
ATOM 2080 N N . LYS A 1 245 ? -6.739 12.242 2.257 1.00 89.50 245 LYS A N 1
ATOM 2081 C CA . LYS A 1 245 ? -7.619 12.016 1.095 1.00 89.50 245 LYS A CA 1
ATOM 2082 C C . LYS A 1 245 ? -7.361 10.661 0.424 1.00 89.50 245 LYS A C 1
ATOM 2084 O O . LYS A 1 245 ? -8.305 9.951 0.120 1.00 89.50 245 LYS A O 1
ATOM 2089 N N . ARG A 1 246 ? -6.092 10.290 0.233 1.00 89.94 246 ARG A N 1
ATOM 2090 C CA . ARG A 1 246 ? -5.681 9.036 -0.423 1.00 89.94 246 ARG A CA 1
ATOM 2091 C C . ARG A 1 246 ? -6.076 7.796 0.378 1.00 89.94 246 ARG A C 1
ATOM 2093 O O . ARG A 1 246 ? -6.657 6.877 -0.183 1.00 89.94 246 ARG A O 1
ATOM 2100 N N . ALA A 1 247 ? -5.846 7.809 1.691 1.00 92.44 247 ALA A N 1
ATOM 2101 C CA . ALA A 1 247 ? -6.250 6.705 2.555 1.00 92.44 247 ALA A CA 1
ATOM 2102 C C . ALA A 1 247 ? -7.780 6.547 2.591 1.00 92.44 247 ALA A C 1
ATOM 2104 O O . ALA A 1 247 ? -8.291 5.432 2.514 1.00 92.44 247 ALA A O 1
ATOM 2105 N N . TRP A 1 248 ? -8.513 7.667 2.613 1.00 93.31 248 TRP A N 1
ATOM 2106 C CA . TRP A 1 248 ? -9.970 7.663 2.480 1.00 93.31 248 TRP A CA 1
ATOM 2107 C C . TRP A 1 248 ? -10.438 7.107 1.137 1.00 93.31 248 TRP A C 1
ATOM 2109 O O . TRP A 1 248 ? -11.366 6.303 1.108 1.00 93.31 248 TRP A O 1
ATOM 2119 N N . CYS A 1 249 ? -9.812 7.522 0.033 1.00 91.56 249 CYS A N 1
ATOM 2120 C CA . CYS A 1 249 ? -10.132 7.006 -1.292 1.00 91.56 249 CYS A CA 1
ATOM 2121 C C . CYS A 1 249 ? -9.887 5.497 -1.369 1.00 91.56 249 CYS A C 1
ATOM 2123 O O . CYS A 1 249 ? -10.781 4.785 -1.810 1.00 91.56 249 CYS A O 1
ATOM 2125 N N . SER A 1 250 ? -8.757 5.003 -0.857 1.00 93.25 250 SER A N 1
ATOM 2126 C CA . SER A 1 250 ? -8.476 3.566 -0.835 1.00 93.25 250 SER A CA 1
ATOM 2127 C C . SER A 1 250 ? -9.502 2.777 -0.028 1.00 93.25 250 SER A C 1
ATOM 2129 O O . SER A 1 250 ? -10.023 1.788 -0.530 1.00 93.25 250 SER A O 1
ATOM 2131 N N . LEU A 1 251 ? -9.840 3.226 1.187 1.00 94.12 251 LEU A N 1
ATOM 2132 C CA . LEU A 1 251 ? -10.866 2.566 2.001 1.00 94.12 251 LEU A CA 1
ATOM 2133 C C . LEU A 1 251 ? -12.226 2.566 1.310 1.00 94.12 251 LEU A C 1
ATOM 2135 O O . LEU A 1 251 ? -12.908 1.547 1.281 1.00 94.12 251 LEU A O 1
ATOM 2139 N N . ARG A 1 252 ? -12.622 3.697 0.721 1.00 92.38 252 ARG A N 1
ATOM 2140 C CA . ARG A 1 252 ? -13.882 3.779 -0.020 1.00 92.38 252 ARG A CA 1
ATOM 2141 C C . ARG A 1 252 ? -13.894 2.809 -1.199 1.00 92.38 252 ARG A C 1
ATOM 2143 O O . ARG A 1 252 ? -14.910 2.162 -1.420 1.00 92.38 252 ARG A O 1
ATOM 2150 N N . ASP A 1 253 ? -12.796 2.707 -1.940 1.00 93.25 253 ASP A N 1
ATOM 2151 C CA . ASP A 1 253 ? -12.682 1.766 -3.050 1.00 93.25 253 ASP A CA 1
ATOM 2152 C C . ASP A 1 253 ? -12.806 0.317 -2.541 1.00 93.25 253 ASP A C 1
ATOM 2154 O O . ASP A 1 253 ? -13.553 -0.455 -3.133 1.00 93.25 253 ASP A O 1
ATOM 2158 N N . PHE A 1 254 ? -12.191 -0.037 -1.406 1.00 94.62 254 PHE A N 1
ATOM 2159 C CA . PHE A 1 254 ? -12.362 -1.362 -0.790 1.00 94.62 254 PHE A CA 1
ATOM 2160 C C . PHE A 1 254 ? -13.812 -1.655 -0.399 1.00 94.62 254 PHE A C 1
ATOM 2162 O O . PHE A 1 254 ? -14.255 -2.787 -0.530 1.00 94.62 254 PHE A O 1
ATOM 2169 N N . PHE A 1 255 ? -14.567 -0.654 0.056 1.00 92.38 255 PHE A N 1
ATOM 2170 C CA . PHE A 1 255 ? -15.956 -0.853 0.481 1.00 92.38 255 PHE A CA 1
ATOM 2171 C C . PHE A 1 255 ? -16.977 -0.783 -0.657 1.00 92.38 255 PHE A C 1
ATOM 2173 O O . PHE A 1 255 ? -18.069 -1.336 -0.527 1.00 92.38 255 PHE A O 1
ATOM 2180 N N . LYS A 1 256 ? -16.673 -0.074 -1.750 1.00 91.12 256 LYS A N 1
ATOM 2181 C CA . LYS A 1 256 ? -17.687 0.300 -2.751 1.00 91.12 256 LYS A CA 1
ATOM 2182 C C . LYS A 1 256 ? -17.294 0.081 -4.206 1.00 91.12 256 LYS A C 1
ATOM 2184 O O . LYS A 1 256 ? -18.191 0.016 -5.041 1.00 91.12 256 LYS A O 1
ATOM 2189 N N . SER A 1 257 ? -16.004 -0.017 -4.532 1.00 90.88 257 SER A N 1
ATOM 2190 C CA . SER A 1 257 ? -15.589 -0.214 -5.924 1.00 90.88 257 SER A CA 1
ATOM 2191 C C . SER A 1 257 ? -16.064 -1.577 -6.422 1.00 90.88 257 SER A C 1
ATOM 2193 O O . SER A 1 257 ? -15.742 -2.574 -5.777 1.00 90.88 257 SER A O 1
ATOM 2195 N N . PRO A 1 258 ? -16.733 -1.667 -7.586 1.00 90.56 258 PRO A N 1
ATOM 2196 C CA . PRO A 1 258 ? -17.104 -2.956 -8.167 1.00 90.56 258 PRO A CA 1
ATOM 2197 C C . PRO A 1 258 ? -15.907 -3.884 -8.427 1.00 90.56 258 PRO A C 1
ATOM 2199 O O . PRO A 1 258 ? -16.083 -5.093 -8.508 1.00 90.56 258 PRO A O 1
ATOM 2202 N N . GLU A 1 259 ? -14.697 -3.333 -8.559 1.00 90.56 259 GLU A N 1
ATOM 2203 C CA . GLU A 1 259 ? -13.467 -4.111 -8.734 1.00 90.56 259 GLU A CA 1
ATOM 2204 C C . GLU A 1 259 ? -12.828 -4.514 -7.399 1.00 90.56 259 GLU A C 1
ATOM 2206 O O . GLU A 1 259 ? -12.530 -5.686 -7.189 1.00 90.56 259 GLU A O 1
ATOM 2211 N N . PHE A 1 260 ? -12.622 -3.563 -6.479 1.00 93.69 260 PHE A N 1
ATOM 2212 C CA . PHE A 1 260 ? -11.860 -3.830 -5.251 1.00 93.69 260 PHE A CA 1
ATOM 2213 C C . PHE A 1 260 ? -12.703 -4.410 -4.118 1.00 93.69 260 PHE A C 1
ATOM 2215 O O . PHE A 1 260 ? -12.153 -5.116 -3.274 1.00 93.69 260 PHE A O 1
ATOM 2222 N N . LYS A 1 261 ? -14.020 -4.166 -4.099 1.00 94.94 261 LYS A N 1
ATOM 2223 C CA . LYS A 1 261 ? -14.917 -4.737 -3.088 1.00 94.94 261 LYS A CA 1
ATOM 2224 C C . LYS A 1 261 ? -14.898 -6.270 -3.104 1.00 94.94 261 LYS A C 1
ATOM 2226 O O . LYS A 1 261 ? -14.641 -6.834 -2.042 1.00 94.94 261 LYS A O 1
ATOM 2231 N N . PRO A 1 262 ? -15.064 -6.958 -4.253 1.00 95.44 262 PRO A N 1
ATOM 2232 C CA . PRO A 1 262 ? -14.945 -8.415 -4.296 1.00 95.44 262 PRO A CA 1
ATOM 2233 C C . PRO A 1 262 ? -13.586 -8.922 -3.803 1.00 95.44 262 PRO A C 1
ATOM 2235 O O . PRO A 1 262 ? -13.538 -9.867 -3.020 1.00 95.44 262 PRO A O 1
ATOM 2238 N N . PHE A 1 263 ? -12.482 -8.268 -4.192 1.00 97.06 263 PHE A N 1
ATOM 2239 C CA . PHE A 1 263 ? -11.147 -8.647 -3.715 1.00 97.06 263 PHE A CA 1
ATOM 2240 C C . PHE A 1 263 ? -11.031 -8.516 -2.195 1.00 97.06 263 PHE A C 1
ATOM 2242 O O . PHE A 1 263 ? -10.477 -9.393 -1.529 1.00 97.06 263 PHE A O 1
ATOM 2249 N N . PHE A 1 264 ? -11.573 -7.439 -1.627 1.00 97.56 264 PHE A N 1
ATOM 2250 C CA . PHE A 1 264 ? -11.538 -7.219 -0.189 1.00 97.56 264 PHE A CA 1
ATOM 2251 C C . PHE A 1 264 ? -12.418 -8.212 0.570 1.00 97.56 264 PHE A C 1
ATOM 2253 O O . PHE A 1 264 ? -11.935 -8.841 1.507 1.00 97.56 264 PHE A O 1
ATOM 2260 N N . GLU A 1 265 ? -13.653 -8.446 0.127 1.00 97.19 265 GLU A N 1
ATOM 2261 C CA . GLU A 1 265 ? -14.537 -9.467 0.706 1.00 97.19 265 GLU A CA 1
ATOM 2262 C C . GLU A 1 265 ? -13.903 -10.862 0.688 1.00 97.19 265 GLU A C 1
ATOM 2264 O O . GLU A 1 265 ? -13.907 -11.557 1.705 1.00 97.19 265 GLU A O 1
ATOM 2269 N N . ASN A 1 266 ? -13.334 -11.273 -0.447 1.00 97.62 266 ASN A N 1
ATO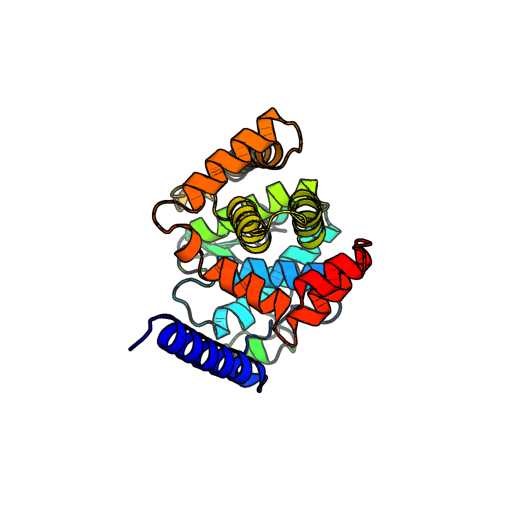M 2270 C CA . ASN A 1 266 ? -12.675 -12.571 -0.583 1.00 97.62 266 ASN A CA 1
ATOM 2271 C C . ASN A 1 266 ? -11.446 -12.683 0.320 1.00 97.62 266 ASN A C 1
ATOM 2273 O O . ASN A 1 266 ? -11.254 -13.711 0.969 1.00 97.62 266 ASN A O 1
ATOM 2277 N N . SER A 1 267 ? -10.641 -11.621 0.404 1.00 97.69 267 SER A N 1
ATOM 2278 C CA . SER A 1 267 ? -9.463 -11.612 1.272 1.00 97.69 267 SER A CA 1
ATOM 2279 C C . SER A 1 267 ? -9.868 -11.695 2.747 1.00 97.69 267 SER A C 1
ATOM 2281 O O . SER A 1 267 ? -9.302 -12.498 3.484 1.00 97.69 267 SER A O 1
ATOM 2283 N N . LEU A 1 268 ? -10.899 -10.959 3.181 1.00 97.56 268 LEU A N 1
ATOM 2284 C CA . LEU A 1 268 ? -11.436 -11.058 4.546 1.00 97.56 268 LEU A CA 1
ATOM 2285 C C . LEU A 1 268 ? -11.937 -12.477 4.862 1.00 97.56 268 LEU A C 1
ATOM 2287 O O . LEU A 1 268 ? -11.647 -13.004 5.935 1.00 97.56 268 LEU A O 1
ATOM 2291 N N . LYS A 1 269 ? -12.642 -13.122 3.922 1.00 96.81 269 LYS A N 1
ATOM 2292 C CA . LYS A 1 269 ? -13.076 -14.523 4.069 1.00 96.81 269 LYS A CA 1
ATOM 2293 C C . LYS A 1 269 ? -11.885 -15.475 4.187 1.00 96.81 269 LYS A C 1
ATOM 2295 O O . LYS A 1 269 ? -11.921 -16.371 5.022 1.00 96.81 269 LYS A O 1
ATOM 2300 N N . SER A 1 270 ? -10.824 -15.262 3.404 1.00 96.44 270 SER A N 1
ATOM 2301 C CA . SER A 1 270 ? -9.602 -16.079 3.482 1.00 96.44 270 SER A CA 1
ATOM 2302 C C . SER A 1 270 ? -8.866 -15.944 4.821 1.00 96.44 270 SER A C 1
ATOM 2304 O O . SER A 1 270 ? -8.213 -16.885 5.257 1.00 96.44 270 SER A O 1
ATOM 2306 N N . GLU A 1 271 ? -9.043 -14.813 5.510 1.00 96.75 271 GLU A N 1
ATOM 2307 C CA . GLU A 1 271 ? -8.546 -14.569 6.872 1.00 96.75 271 GLU A CA 1
ATOM 2308 C C . GLU A 1 271 ? -9.566 -14.969 7.961 1.00 96.75 271 GLU A C 1
ATOM 2310 O O . GLU A 1 271 ? -9.445 -14.561 9.116 1.00 96.75 271 GLU A O 1
ATOM 2315 N N . ASN A 1 272 ? -10.584 -15.767 7.609 1.00 95.38 272 ASN A N 1
ATOM 2316 C CA . ASN A 1 272 ? -11.624 -16.276 8.511 1.00 95.38 272 ASN A CA 1
ATOM 2317 C C . ASN A 1 272 ? -12.381 -15.179 9.281 1.00 95.38 272 ASN A C 1
ATOM 2319 O O . ASN A 1 272 ? -12.779 -15.359 10.435 1.00 95.38 272 ASN A O 1
ATOM 2323 N N . VAL A 1 273 ? -12.591 -14.015 8.660 1.00 95.06 273 VAL A N 1
ATOM 2324 C CA . VAL A 1 273 ? -13.418 -12.962 9.257 1.00 95.06 273 VAL A CA 1
ATOM 2325 C C . VAL A 1 273 ? -14.884 -13.388 9.231 1.00 95.06 273 VAL A C 1
ATOM 2327 O O . VAL A 1 273 ? -15.417 -13.747 8.181 1.00 95.06 273 VAL A O 1
ATOM 2330 N N . GLY A 1 274 ? -15.548 -13.328 10.389 1.00 92.06 274 GLY A N 1
ATOM 2331 C CA . GLY A 1 274 ? -16.958 -13.700 10.517 1.00 92.06 274 GLY A CA 1
ATOM 2332 C C . GLY A 1 274 ? -17.875 -12.873 9.608 1.00 92.06 274 GLY A C 1
ATOM 2333 O O . GLY A 1 274 ? -17.684 -11.665 9.445 1.00 92.06 274 GLY A O 1
ATOM 2334 N N . SER A 1 275 ? -18.903 -13.517 9.048 1.00 91.56 275 SER A N 1
ATOM 2335 C CA . SER A 1 275 ? -19.861 -12.895 8.121 1.00 91.56 275 SER A CA 1
ATOM 2336 C C . SER A 1 275 ? -20.555 -11.665 8.706 1.00 91.56 275 SER A C 1
ATOM 2338 O O . SER A 1 275 ? -20.793 -10.704 7.984 1.00 91.56 275 SER A O 1
ATOM 2340 N N . GLU A 1 276 ? -20.820 -11.648 10.013 1.00 90.31 276 GLU A N 1
ATOM 2341 C CA . GLU A 1 276 ? -21.385 -10.493 10.717 1.00 90.31 276 GLU A CA 1
ATOM 2342 C C . GLU A 1 276 ? -20.486 -9.249 10.608 1.00 90.31 276 GLU A C 1
ATOM 2344 O O . GLU A 1 276 ? -20.958 -8.159 10.285 1.00 90.31 276 GLU A O 1
ATOM 2349 N N . ILE A 1 277 ? -19.174 -9.416 10.813 1.00 89.94 277 ILE A N 1
ATOM 2350 C CA . ILE A 1 277 ? -18.197 -8.323 10.713 1.00 89.94 277 ILE A CA 1
ATOM 2351 C C . ILE A 1 277 ? -18.076 -7.864 9.263 1.00 89.94 277 ILE A C 1
ATOM 2353 O O . ILE A 1 277 ? -18.058 -6.663 9.010 1.00 89.94 277 ILE A O 1
ATOM 2357 N N . ILE A 1 278 ? -18.026 -8.806 8.317 1.00 91.44 278 ILE A N 1
ATOM 2358 C CA . ILE A 1 278 ? -18.006 -8.496 6.883 1.00 91.44 278 ILE A CA 1
ATOM 2359 C C . ILE A 1 278 ? -19.238 -7.663 6.525 1.00 91.44 278 ILE A C 1
ATOM 2361 O O . ILE A 1 278 ? -19.090 -6.558 6.015 1.00 91.44 278 ILE A O 1
ATOM 2365 N N . ASN A 1 279 ? -20.441 -8.124 6.867 1.00 89.25 279 ASN A N 1
ATOM 2366 C CA . ASN A 1 279 ? -21.681 -7.409 6.569 1.00 89.25 279 ASN A CA 1
ATOM 2367 C C . ASN A 1 279 ? -21.662 -5.988 7.142 1.00 89.25 279 ASN A C 1
ATOM 2369 O O . ASN A 1 279 ? -21.955 -5.047 6.411 1.00 89.25 279 ASN A O 1
ATOM 2373 N N . LYS A 1 280 ? -21.206 -5.823 8.392 1.00 87.00 280 LYS A N 1
ATOM 2374 C CA . LYS A 1 280 ? -21.060 -4.514 9.046 1.00 87.00 280 LYS A CA 1
ATOM 2375 C C . LYS A 1 280 ? -20.135 -3.544 8.296 1.00 87.00 280 LYS A C 1
ATOM 2377 O O . LYS A 1 280 ? -20.328 -2.337 8.410 1.00 87.00 280 LYS A O 1
ATOM 2382 N N . LEU A 1 281 ? -19.131 -4.038 7.565 1.00 86.00 281 LEU A N 1
ATOM 2383 C CA . LEU A 1 281 ? -18.212 -3.201 6.778 1.00 86.00 281 LEU A CA 1
ATOM 2384 C C . LEU A 1 281 ? -18.817 -2.691 5.471 1.00 86.00 281 LEU A C 1
ATOM 2386 O O . LEU A 1 281 ? -18.383 -1.651 4.973 1.00 86.00 281 LEU A O 1
ATOM 2390 N N . PHE A 1 282 ? -19.765 -3.434 4.900 1.00 85.88 282 PHE A N 1
ATOM 2391 C CA . PHE A 1 282 ? -20.311 -3.165 3.569 1.00 85.88 282 PHE A CA 1
ATOM 2392 C C . PHE A 1 282 ? -21.737 -2.596 3.578 1.00 85.88 282 PHE A C 1
ATOM 2394 O O . PHE A 1 282 ? -22.234 -2.244 2.505 1.00 85.88 282 PHE A O 1
ATOM 2401 N N . THR A 1 283 ? -22.371 -2.493 4.749 1.00 72.81 283 THR A N 1
ATOM 2402 C CA . THR A 1 283 ? -23.604 -1.722 5.011 1.00 72.81 283 THR A CA 1
ATOM 2403 C C . THR A 1 283 ? -23.303 -0.281 5.387 1.00 72.81 283 THR A C 1
ATOM 2405 O O . THR A 1 283 ? -23.921 0.623 4.782 1.00 72.81 283 THR A O 1
#

pLDDT: mean 91.88, std 6.97, range [52.38, 98.75]

Sequence (283 aa):
MNGTHMLNKIFKIISFYDNARWSSKSNYNLINFYQEKLTDDSKLLSHWLCYITDRQMDFTRIWNIAGFIFSELVDSIKKKNSIELLNPDKDISFIKKMRNNGYAFISRSKVNENKILLSYGFKSEEQVTFTSRYYPSDYFSILYTFDVLKHFDYSLTKYIVNQLYKHKDSSDYIKRLLFSLYLLSYYEIGQPKKDDLVKFKKNLEKAKKRTEKILKLLDDDNKNKEIFNKEYKKFLSKGNIFKQKRAWCSLRDFFKSPEFKPFFENSLKSENVGSEIINKLFT

Radius of gyration: 19.46 Å; chains: 1; bounding box: 57×43×55 Å

Secondary structure (DSSP, 8-state):
--HHHHHHHHHHHHHHHHHHHHS-GGGS-----SSS---HHHHHHHHHHHHHH-SSS-HHHIIIIIHHHHHHHHHHHHHHT-GGGG-TTSTT-SEEE-TTS-EEEEEEEE-TT-HHHHHTT--TTSEEEE--TTTTHHHHHHHHHHHHHGGGTT-HHHHHHHHHHHHTTSTTHHHHHHHHHHHHHTTT-----GGGTT-HHHHHHHHHHHHHHHHHHH--SHHHHHHHHHHHHHHHGGGHHHH-HHHHHHHHHHHH-TTHHHHHHHHHHHTT--HHHHHHHH-

Foldseek 3Di:
DDPVVVVVVVVVVVVVVLCVLQVDPVSDQAAPALDDDDALQLLLVLLLLLLLLPDPDDSLCSRHQVSHLSSQVLVCCLVVVDLCLCQQVDPNHLWDQDPVSFIWGKHPDFCAPVPSVVVVVGDRRDIGTGDGPLPPLSVLLVSLLQLLCSVVSSGPLSQLVLLCVLCVPPPCSVLSSLVSSCLNGPPPSPRDDRVCSNVVVVSSVVSNVSSVLSVLCSDPPPVSVVVVVVVSVVCPPPCVSVVVVSSVVSLCCCQRHPPSVVSSLVSCVVVVNDPVSNVVSND